Protein AF-A0A841EBJ1-F1 (afdb_monomer_lite)

pLDDT: mean 76.05, std 12.67, range [32.88, 94.06]

Radius of gyration: 18.79 Å; chains: 1; bounding box: 42×41×49 Å

Structure (mmCIF, N/CA/C/O backbone):
data_AF-A0A841EBJ1-F1
#
_entry.id   AF-A0A841EBJ1-F1
#
loop_
_atom_site.group_PDB
_atom_site.id
_atom_site.type_symbol
_atom_site.label_atom_id
_atom_site.label_alt_id
_atom_site.label_comp_id
_atom_site.label_asym_id
_atom_site.label_entity_id
_atom_site.label_seq_id
_atom_site.pdbx_PDB_ins_code
_atom_site.Cartn_x
_atom_site.Cartn_y
_atom_site.Cartn_z
_atom_site.occupancy
_atom_site.B_iso_or_equiv
_atom_site.auth_seq_id
_atom_site.auth_comp_id
_atom_site.auth_asym_id
_atom_site.auth_atom_id
_atom_site.pdbx_PDB_model_num
ATOM 1 N N . MET A 1 1 ? -11.658 -18.948 5.030 1.00 32.88 1 MET A N 1
ATOM 2 C CA . MET A 1 1 ? -10.386 -18.205 4.955 1.00 32.88 1 MET A CA 1
ATOM 3 C C . MET A 1 1 ? -9.732 -18.619 3.655 1.00 32.88 1 MET A C 1
ATOM 5 O O . MET A 1 1 ? -9.336 -19.772 3.570 1.00 32.88 1 MET A O 1
ATOM 9 N N . SER A 1 2 ? -9.729 -17.776 2.620 1.00 38.22 2 SER A N 1
ATOM 10 C CA . SER A 1 2 ? -8.910 -18.068 1.440 1.00 38.22 2 SER A CA 1
ATOM 11 C C . SER A 1 2 ? -7.493 -17.612 1.761 1.00 38.22 2 SER A C 1
ATOM 13 O O . SER A 1 2 ? -7.159 -16.436 1.627 1.00 38.22 2 SER A O 1
ATOM 15 N N . GLU A 1 3 ? -6.686 -18.526 2.290 1.00 45.69 3 GLU A N 1
ATOM 16 C CA . GLU A 1 3 ? -5.240 -18.365 2.198 1.00 45.69 3 GLU A CA 1
ATOM 17 C C . GLU A 1 3 ? -4.906 -18.313 0.709 1.00 45.69 3 GLU A C 1
ATOM 19 O O . GLU A 1 3 ? -5.281 -19.223 -0.027 1.00 45.69 3 GLU A O 1
ATOM 24 N N . PHE A 1 4 ? -4.253 -17.245 0.257 1.00 54.00 4 PHE A N 1
ATOM 25 C CA . PHE A 1 4 ? -3.497 -17.300 -0.986 1.00 54.00 4 PHE A CA 1
ATOM 26 C C . PHE A 1 4 ? -2.098 -17.811 -0.620 1.00 54.00 4 PHE A C 1
ATOM 28 O O . PHE A 1 4 ? -1.306 -17.038 -0.083 1.00 54.00 4 PHE A O 1
ATOM 35 N N . PRO A 1 5 ? -1.812 -19.111 -0.816 1.00 58.12 5 PRO A N 1
ATOM 36 C CA . PRO A 1 5 ? -0.613 -19.770 -0.307 1.00 58.12 5 PRO A CA 1
ATOM 37 C C . PRO A 1 5 ? 0.503 -19.708 -1.358 1.00 58.12 5 PRO A C 1
ATOM 39 O O . PRO A 1 5 ? 0.324 -19.086 -2.404 1.00 58.12 5 PRO A O 1
ATOM 42 N N . ASP A 1 6 ? 1.630 -20.381 -1.108 1.00 59.72 6 ASP A N 1
ATOM 43 C CA . ASP A 1 6 ? 2.840 -20.516 -1.948 1.00 59.72 6 ASP A CA 1
ATOM 44 C C . ASP A 1 6 ? 2.636 -20.492 -3.477 1.00 59.72 6 ASP A C 1
ATOM 46 O O . ASP A 1 6 ? 3.496 -20.012 -4.211 1.00 59.72 6 ASP A O 1
ATOM 50 N N . THR A 1 7 ? 1.492 -20.956 -3.982 1.00 65.69 7 THR A N 1
ATOM 51 C CA . THR A 1 7 ? 1.083 -20.849 -5.391 1.00 65.69 7 THR A CA 1
ATOM 52 C C . THR A 1 7 ? 1.032 -19.408 -5.908 1.00 65.69 7 THR A C 1
ATOM 54 O O . THR A 1 7 ? 1.479 -19.149 -7.020 1.00 65.69 7 THR A O 1
ATOM 57 N N . PHE A 1 8 ? 0.538 -18.455 -5.113 1.00 70.38 8 PHE A N 1
ATOM 58 C CA . PHE A 1 8 ? 0.532 -17.031 -5.463 1.00 70.38 8 PHE A CA 1
ATOM 59 C C . PHE A 1 8 ? 1.964 -16.505 -5.622 1.00 70.38 8 PHE A C 1
ATOM 61 O O . PHE A 1 8 ? 2.293 -15.877 -6.628 1.00 70.38 8 PHE A O 1
ATOM 68 N N . MET A 1 9 ? 2.833 -16.846 -4.666 1.00 68.00 9 MET A N 1
ATOM 69 C CA . MET A 1 9 ? 4.250 -16.479 -4.674 1.00 68.00 9 MET A CA 1
ATOM 70 C C . MET A 1 9 ? 5.013 -17.112 -5.839 1.00 68.00 9 MET A C 1
ATOM 72 O O . MET A 1 9 ? 5.802 -16.440 -6.503 1.00 68.00 9 MET A O 1
ATOM 76 N N . SER A 1 10 ? 4.731 -18.380 -6.134 1.00 72.38 10 SER A N 1
ATOM 77 C CA . SER A 1 10 ? 5.289 -19.092 -7.281 1.00 72.38 10 SER A CA 1
ATOM 78 C C . SER A 1 10 ? 4.891 -18.427 -8.597 1.00 72.38 10 SER A C 1
ATOM 80 O O . SER A 1 10 ? 5.744 -18.212 -9.451 1.00 72.38 10 SER A O 1
ATOM 82 N N . HIS A 1 11 ? 3.619 -18.053 -8.762 1.00 76.19 11 HIS A N 1
ATOM 83 C CA . HIS A 1 11 ? 3.160 -17.386 -9.983 1.00 76.19 11 HIS A CA 1
ATOM 84 C C . HIS A 1 11 ? 3.779 -15.989 -10.132 1.00 76.19 11 HIS A C 1
ATOM 86 O O . HIS A 1 11 ? 4.213 -15.620 -11.221 1.00 76.19 11 HIS A O 1
ATOM 92 N N . ALA A 1 12 ? 3.879 -15.229 -9.038 1.00 68.44 12 ALA A N 1
ATOM 93 C CA . ALA A 1 12 ? 4.505 -13.909 -9.043 1.00 68.44 12 ALA A CA 1
ATOM 94 C C . ALA A 1 12 ? 5.993 -13.960 -9.434 1.00 68.44 12 ALA A C 1
ATOM 96 O O . ALA A 1 12 ? 6.494 -13.046 -10.091 1.00 68.44 12 ALA A O 1
ATOM 97 N N . ALA A 1 13 ? 6.704 -15.027 -9.054 1.00 71.88 13 ALA A N 1
ATOM 98 C CA . ALA A 1 13 ? 8.103 -15.233 -9.423 1.00 71.88 13 ALA A CA 1
ATOM 99 C C . ALA A 1 13 ? 8.306 -15.464 -10.933 1.00 71.88 13 ALA A C 1
ATOM 101 O O . ALA A 1 13 ? 9.368 -15.133 -11.461 1.00 71.88 13 ALA A O 1
ATOM 102 N N . GLU A 1 14 ? 7.297 -16.001 -11.621 1.00 79.50 14 GLU A N 1
ATOM 103 C CA . GLU A 1 14 ? 7.318 -16.280 -13.063 1.00 79.50 14 GLU A CA 1
ATOM 104 C C . GLU A 1 14 ? 6.921 -15.061 -13.919 1.00 79.50 14 GLU A C 1
ATOM 106 O O . GLU A 1 14 ? 7.181 -15.034 -15.123 1.00 79.50 14 GLU A O 1
ATOM 111 N N . ALA A 1 15 ? 6.309 -14.039 -13.314 1.00 83.75 15 ALA A N 1
ATOM 112 C CA . ALA A 1 15 ? 5.743 -12.896 -14.020 1.00 83.75 15 ALA A CA 1
ATOM 113 C C . ALA A 1 15 ? 6.794 -11.864 -14.467 1.00 83.75 15 ALA A C 1
ATOM 115 O O . ALA A 1 15 ? 7.708 -11.494 -13.724 1.00 83.75 15 ALA A O 1
ATOM 116 N N . VAL A 1 16 ? 6.622 -11.326 -15.679 1.00 87.19 16 VAL A N 1
ATOM 117 C CA . VAL A 1 16 ? 7.552 -10.368 -16.300 1.00 87.19 16 VAL A CA 1
ATOM 118 C C . VAL A 1 16 ? 6.931 -8.973 -16.366 1.00 87.19 16 VAL A C 1
ATOM 120 O O . VAL A 1 16 ? 5.808 -8.816 -16.837 1.00 87.19 16 VAL A O 1
ATOM 123 N N . LEU A 1 17 ? 7.679 -7.959 -15.916 1.00 90.94 17 LEU A N 1
ATOM 124 C CA . LEU A 1 17 ? 7.354 -6.540 -16.099 1.00 90.94 17 LEU A CA 1
ATOM 125 C C . LEU A 1 17 ? 8.166 -5.979 -17.270 1.00 90.94 17 LEU A C 1
ATOM 127 O O . LEU A 1 17 ? 9.388 -6.161 -17.319 1.00 90.94 17 LEU A O 1
ATOM 131 N N . TYR A 1 18 ? 7.505 -5.281 -18.191 1.00 90.56 18 TYR A N 1
ATOM 132 C CA . TYR A 1 18 ? 8.132 -4.767 -19.407 1.00 90.56 18 TYR A CA 1
ATOM 133 C C . TYR A 1 18 ? 8.356 -3.241 -19.373 1.00 90.56 18 TYR A C 1
ATOM 135 O O . TYR A 1 18 ? 7.613 -2.513 -18.712 1.00 90.56 18 TYR A O 1
ATOM 143 N N . PRO A 1 19 ? 9.390 -2.721 -20.071 1.00 92.50 19 PRO A N 1
ATOM 144 C CA . PRO A 1 19 ? 9.704 -1.289 -20.080 1.00 92.50 19 PRO A CA 1
ATOM 145 C C . PRO A 1 19 ? 8.574 -0.376 -20.574 1.00 92.50 19 PRO A C 1
ATOM 147 O O . PRO A 1 19 ? 8.402 0.723 -20.053 1.00 92.50 19 PRO A O 1
ATOM 150 N N . ASP A 1 20 ? 7.809 -0.820 -21.567 1.00 92.38 20 ASP A N 1
ATOM 151 C CA . ASP A 1 20 ? 6.649 -0.111 -22.114 1.00 92.38 20 ASP A CA 1
ATOM 152 C C . ASP A 1 20 ? 5.540 0.061 -21.072 1.00 92.38 20 ASP A C 1
ATOM 154 O O . ASP A 1 20 ? 4.939 1.130 -20.997 1.00 92.38 20 ASP A O 1
ATOM 158 N N . GLN A 1 21 ? 5.335 -0.932 -20.205 1.00 91.25 21 GLN A N 1
ATOM 159 C CA . GLN A 1 21 ? 4.382 -0.841 -19.100 1.00 91.25 21 GLN A CA 1
ATOM 160 C C . GLN A 1 21 ? 4.809 0.211 -18.075 1.00 91.25 21 GLN A C 1
ATOM 162 O O . GLN A 1 21 ? 3.980 0.988 -17.614 1.00 91.25 21 GLN A O 1
ATOM 167 N N . VAL A 1 22 ? 6.105 0.291 -17.754 1.00 91.56 22 VAL A N 1
ATOM 168 C CA . VAL A 1 22 ? 6.638 1.324 -16.848 1.00 91.56 22 VAL A CA 1
ATOM 169 C C . VAL A 1 22 ? 6.462 2.720 -17.445 1.00 91.56 22 VAL A C 1
ATOM 171 O O . VAL A 1 22 ? 6.014 3.633 -16.755 1.00 91.56 22 VAL A O 1
ATOM 174 N N . ILE A 1 23 ? 6.771 2.882 -18.737 1.00 91.88 23 ILE A N 1
ATOM 175 C CA . ILE A 1 23 ? 6.578 4.153 -19.447 1.00 91.88 23 ILE A CA 1
ATOM 176 C C . ILE A 1 23 ? 5.101 4.544 -19.449 1.00 91.88 23 ILE A C 1
ATOM 178 O O . ILE A 1 23 ? 4.775 5.678 -19.115 1.00 91.88 23 ILE A O 1
ATOM 182 N N . ALA A 1 24 ? 4.209 3.629 -19.821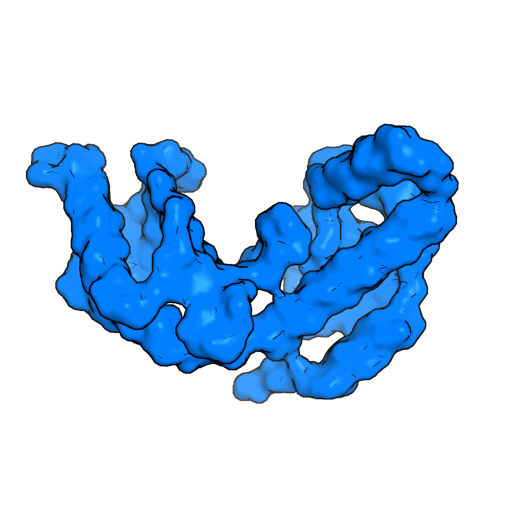 1.00 91.38 24 ALA A N 1
ATOM 183 C CA . ALA A 1 24 ? 2.784 3.917 -19.900 1.00 91.38 24 ALA A CA 1
ATOM 184 C C . ALA A 1 24 ? 2.180 4.211 -18.517 1.00 91.38 24 ALA A C 1
ATOM 186 O O . ALA A 1 24 ? 1.372 5.129 -18.403 1.00 91.38 24 ALA A O 1
ATOM 187 N N . ALA A 1 25 ? 2.622 3.518 -17.461 1.00 89.44 25 ALA A N 1
ATOM 188 C CA . ALA A 1 25 ? 2.235 3.827 -16.086 1.00 89.44 25 ALA A CA 1
ATOM 189 C C . ALA A 1 25 ? 2.633 5.252 -15.679 1.00 89.44 25 ALA A C 1
ATOM 191 O O . ALA A 1 25 ? 1.835 5.982 -15.096 1.00 89.44 25 ALA A O 1
ATOM 192 N N . TYR A 1 26 ? 3.864 5.647 -16.008 1.00 89.25 26 TYR A N 1
ATOM 193 C CA . TYR A 1 26 ? 4.377 6.982 -15.726 1.00 89.25 26 TYR A CA 1
ATOM 194 C C . TYR A 1 26 ? 3.632 8.055 -16.535 1.00 89.25 26 TYR A C 1
ATOM 196 O O . TYR A 1 26 ? 3.110 9.010 -15.973 1.00 89.25 26 TYR A O 1
ATOM 204 N N . LEU A 1 27 ? 3.505 7.883 -17.853 1.00 91.62 27 LEU A N 1
ATOM 205 C CA . LEU A 1 27 ? 2.831 8.854 -18.723 1.00 91.62 27 LEU A CA 1
ATOM 206 C C . LEU A 1 27 ? 1.328 8.982 -18.445 1.00 91.62 27 LEU A C 1
ATOM 208 O O . LEU A 1 27 ? 0.755 10.036 -18.713 1.00 91.62 27 LEU A O 1
ATOM 212 N N . GLY A 1 28 ? 0.696 7.938 -17.905 1.00 85.94 28 GLY A N 1
ATOM 213 C CA . GLY A 1 28 ? -0.699 7.975 -17.465 1.00 85.94 28 GLY A CA 1
ATOM 214 C C . GLY A 1 28 ? -0.950 8.929 -16.291 1.00 85.94 28 GLY A C 1
ATOM 215 O O . GLY A 1 28 ? -2.098 9.271 -16.018 1.00 85.94 28 GLY A O 1
ATOM 216 N N . GLY A 1 29 ? 0.104 9.397 -15.616 1.00 86.06 29 GLY A N 1
ATOM 217 C CA . GLY A 1 29 ? 0.011 10.407 -14.572 1.00 86.06 29 GLY A CA 1
ATOM 218 C C . GLY A 1 29 ? -0.614 9.904 -13.263 1.00 86.06 29 GLY A C 1
ATOM 219 O O . GLY A 1 29 ? -0.801 8.696 -13.059 1.00 86.06 29 GLY A O 1
ATOM 220 N N . PRO A 1 30 ? -0.933 10.835 -12.345 1.00 82.12 30 PRO A N 1
ATOM 221 C CA . PRO A 1 30 ? -1.482 10.512 -11.034 1.00 82.12 30 PRO A CA 1
ATOM 222 C C . PRO A 1 30 ? -2.746 9.652 -11.128 1.00 82.12 30 PRO A C 1
ATOM 224 O O . PRO A 1 30 ? -3.690 9.988 -11.836 1.00 82.12 30 PRO A O 1
ATOM 227 N N . GLY A 1 31 ? -2.768 8.544 -10.386 1.00 74.44 31 GLY A N 1
ATOM 228 C CA . GLY A 1 31 ? -3.878 7.587 -10.391 1.00 74.44 31 GLY A CA 1
ATOM 229 C C . GLY A 1 31 ? -3.676 6.385 -11.313 1.00 74.44 31 GLY A C 1
ATOM 230 O O . GLY A 1 31 ? -4.427 5.422 -11.189 1.00 74.44 31 GLY A O 1
ATOM 231 N N . THR A 1 32 ? -2.648 6.376 -12.166 1.00 85.38 32 THR A N 1
ATOM 232 C CA . THR A 1 32 ? -2.258 5.165 -12.900 1.00 85.38 32 THR A CA 1
ATOM 233 C C . THR A 1 32 ? -1.466 4.224 -11.995 1.00 85.38 32 THR A C 1
ATOM 235 O O . THR A 1 32 ? -0.587 4.658 -11.243 1.00 85.38 32 THR A O 1
ATOM 238 N N . VAL A 1 33 ? -1.795 2.932 -12.049 1.00 85.75 33 VAL A N 1
ATOM 239 C CA . VAL A 1 33 ? -1.198 1.894 -11.203 1.00 85.75 33 VAL A CA 1
ATOM 240 C C . VAL A 1 33 ? -0.814 0.655 -12.008 1.00 85.75 33 VAL A C 1
ATOM 242 O O . VAL A 1 33 ? -1.469 0.302 -12.990 1.00 85.75 33 VAL A O 1
ATOM 245 N N . ILE A 1 34 ? 0.243 -0.021 -11.562 1.00 88.56 34 ILE A N 1
ATOM 246 C CA . ILE A 1 34 ? 0.599 -1.374 -11.979 1.00 88.56 34 ILE A CA 1
ATOM 247 C C . ILE A 1 34 ? -0.121 -2.350 -11.043 1.00 88.56 34 ILE A C 1
ATOM 249 O O . ILE A 1 34 ? -0.025 -2.246 -9.817 1.00 88.56 34 ILE A O 1
ATOM 253 N N . VAL A 1 35 ? -0.831 -3.306 -11.631 1.00 85.50 35 VAL A N 1
ATOM 254 C CA . VAL A 1 35 ? -1.572 -4.374 -10.953 1.00 85.50 35 VAL A CA 1
ATOM 255 C C . VAL A 1 35 ? -1.020 -5.714 -11.417 1.00 85.50 35 VAL A C 1
ATOM 257 O O . VAL A 1 35 ? -0.704 -5.884 -12.590 1.00 85.50 35 VAL A O 1
ATOM 260 N N . TYR A 1 36 ? -0.894 -6.671 -10.513 1.00 85.69 36 TYR A N 1
ATOM 261 C CA . TYR A 1 36 ? -0.576 -8.053 -10.831 1.00 85.69 36 TYR A CA 1
ATOM 262 C C . TYR A 1 36 ? -1.861 -8.879 -10.930 1.00 85.69 36 TYR A C 1
ATOM 264 O O . TYR A 1 36 ? -2.654 -8.883 -9.990 1.00 85.69 36 TYR A O 1
ATOM 272 N N . SER A 1 37 ? -2.053 -9.584 -12.047 1.00 84.06 37 SER A N 1
ATOM 273 C CA . SER A 1 37 ? -3.140 -10.553 -12.211 1.00 84.06 37 SER A CA 1
ATOM 274 C C . SER A 1 37 ? -2.630 -11.964 -11.928 1.00 84.06 37 SER A C 1
ATOM 276 O O . SER A 1 37 ? -1.771 -12.478 -12.647 1.00 84.06 37 SER A O 1
ATOM 278 N N . CYS A 1 38 ? -3.177 -12.609 -10.899 1.00 76.38 38 CYS A N 1
ATOM 279 C CA . CYS A 1 38 ? -2.871 -13.993 -10.539 1.00 76.38 38 CYS A CA 1
ATOM 280 C C . CYS A 1 38 ? -3.378 -14.986 -11.580 1.00 76.38 38 CYS A C 1
ATOM 282 O O . CYS A 1 38 ? -2.759 -16.035 -11.768 1.00 76.38 38 CYS A O 1
ATOM 284 N N . HIS A 1 39 ? -4.495 -14.657 -12.236 1.00 79.44 39 HIS A N 1
ATOM 285 C CA . HIS A 1 39 ? -5.081 -15.472 -13.292 1.00 79.44 39 HIS A CA 1
ATOM 286 C C . HIS A 1 39 ? -4.142 -15.545 -14.497 1.00 79.44 39 HIS A C 1
ATOM 288 O O . HIS A 1 39 ? -3.764 -16.626 -14.946 1.00 79.44 39 HIS A O 1
ATOM 294 N N . ASP A 1 40 ? -3.712 -14.379 -14.973 1.00 85.06 40 ASP A N 1
ATOM 29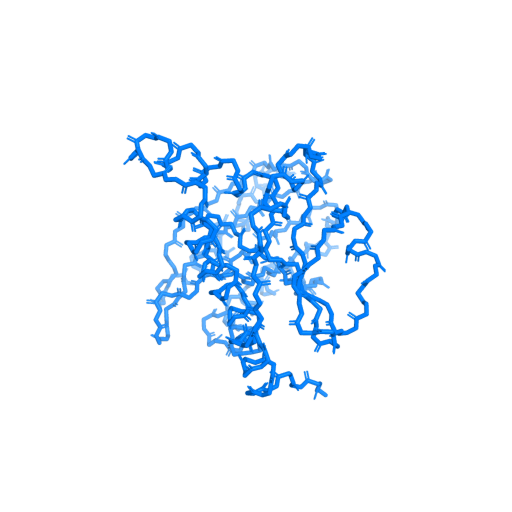5 C CA . ASP A 1 40 ? -2.931 -14.260 -16.200 1.00 85.06 40 ASP A CA 1
ATOM 296 C C . ASP A 1 40 ? -1.413 -14.298 -15.982 1.00 85.06 40 ASP A C 1
ATOM 298 O O . ASP A 1 40 ? -0.652 -14.296 -16.949 1.00 85.06 40 ASP A O 1
ATOM 302 N N . ARG A 1 41 ? -0.969 -14.309 -14.720 1.00 86.62 41 ARG A N 1
ATOM 303 C CA . ARG A 1 41 ? 0.444 -14.323 -14.304 1.00 86.62 41 ARG A CA 1
ATOM 304 C C . ARG A 1 41 ? 1.272 -13.197 -14.929 1.00 86.62 41 ARG A C 1
ATOM 306 O O . ARG A 1 41 ? 2.426 -13.386 -15.314 1.00 86.62 41 ARG A O 1
ATOM 313 N N . GLN A 1 42 ? 0.683 -12.009 -15.041 1.00 88.88 42 GLN A N 1
ATOM 314 C CA . GLN A 1 42 ? 1.318 -10.845 -15.661 1.00 88.88 42 GLN A CA 1
ATOM 315 C C . GLN A 1 42 ? 0.948 -9.540 -14.957 1.00 88.88 42 GLN A C 1
ATOM 317 O O . GLN A 1 42 ? -0.114 -9.419 -14.340 1.00 88.88 42 GLN A O 1
ATOM 322 N N . TYR A 1 43 ? 1.826 -8.546 -15.088 1.00 89.50 43 TYR A N 1
ATOM 323 C CA . TYR A 1 43 ? 1.545 -7.175 -14.675 1.00 89.50 43 TYR A CA 1
ATOM 324 C C . TYR A 1 43 ? 0.689 -6.463 -15.728 1.00 89.50 43 TYR A C 1
ATOM 326 O O . TYR A 1 43 ? 0.844 -6.689 -16.928 1.00 89.50 43 TYR A O 1
ATOM 334 N N . ARG A 1 44 ? -0.208 -5.587 -15.281 1.00 88.88 44 ARG A N 1
ATOM 335 C CA . ARG A 1 44 ? -1.140 -4.796 -16.093 1.00 88.88 44 ARG A CA 1
ATOM 336 C C . ARG A 1 44 ? -1.209 -3.364 -15.586 1.00 88.88 44 ARG A C 1
ATOM 338 O O . ARG A 1 44 ? -0.833 -3.085 -14.453 1.00 88.88 44 ARG A O 1
ATOM 345 N N . LEU A 1 45 ? -1.726 -2.471 -16.424 1.00 89.88 45 LEU A N 1
ATOM 346 C CA . LEU A 1 45 ? -1.977 -1.075 -16.078 1.00 89.88 45 LEU A CA 1
ATOM 347 C C . LEU A 1 45 ? -3.468 -0.851 -15.879 1.00 89.88 45 LEU A C 1
ATOM 349 O O . LEU A 1 45 ? -4.267 -1.320 -16.688 1.00 89.88 45 LEU A O 1
ATOM 353 N N . ARG A 1 46 ? -3.832 -0.132 -14.819 1.00 86.44 46 ARG A N 1
ATOM 354 C CA . ARG A 1 46 ? -5.215 0.264 -14.524 1.00 86.44 46 ARG A CA 1
ATOM 355 C C . ARG A 1 46 ? -5.242 1.645 -13.883 1.00 86.44 46 ARG A C 1
ATOM 357 O O . ARG A 1 46 ? -4.219 2.127 -13.393 1.00 86.44 46 ARG A O 1
ATOM 364 N N . LEU A 1 47 ? -6.420 2.258 -13.837 1.00 83.56 47 LEU A N 1
ATOM 365 C CA . LEU A 1 47 ? -6.652 3.380 -12.934 1.00 83.56 47 LEU A CA 1
ATOM 366 C C . LEU A 1 47 ? -6.894 2.858 -11.512 1.00 83.56 47 LEU A C 1
ATOM 368 O O . LEU A 1 47 ? -7.534 1.825 -11.309 1.00 83.56 47 LEU A O 1
ATOM 372 N N . ALA A 1 48 ? -6.398 3.582 -10.511 1.00 70.50 48 ALA A N 1
ATOM 373 C CA . ALA A 1 48 ? -6.483 3.194 -9.106 1.00 70.50 48 ALA A CA 1
ATOM 374 C C . ALA A 1 48 ? -7.934 2.996 -8.640 1.00 70.50 48 ALA A C 1
ATOM 376 O O . ALA A 1 48 ? -8.218 2.082 -7.871 1.00 70.50 48 ALA A O 1
ATOM 377 N N . GLU A 1 49 ? -8.862 3.825 -9.120 1.00 67.06 49 GLU A N 1
ATOM 378 C CA . GLU A 1 49 ? -10.288 3.718 -8.792 1.00 67.06 49 GLU A CA 1
ATOM 379 C C . GLU A 1 49 ? -10.922 2.449 -9.373 1.00 67.06 49 GLU A C 1
ATOM 381 O O . GLU A 1 49 ? -11.706 1.778 -8.702 1.00 67.06 49 GLU A O 1
ATOM 386 N N . GLU A 1 50 ? -10.531 2.071 -10.590 1.00 71.81 50 GLU A N 1
ATOM 387 C CA . GLU A 1 50 ? -10.986 0.841 -11.239 1.00 71.81 50 GLU A CA 1
ATOM 388 C C . GLU A 1 50 ? -10.430 -0.392 -10.526 1.00 71.81 50 GLU A C 1
ATOM 390 O O . GLU A 1 50 ? -11.175 -1.329 -10.248 1.00 71.81 50 GLU A O 1
ATOM 395 N N . ALA A 1 51 ? -9.141 -0.376 -10.174 1.00 64.56 51 ALA A N 1
ATOM 396 C CA . ALA A 1 51 ? -8.486 -1.456 -9.438 1.00 64.56 51 ALA A CA 1
ATOM 397 C C . ALA A 1 51 ? -9.038 -1.614 -8.008 1.00 64.56 51 ALA A C 1
ATOM 399 O O . ALA A 1 51 ? -9.080 -2.717 -7.473 1.00 64.56 51 ALA A O 1
ATOM 400 N N . ARG A 1 52 ? -9.495 -0.518 -7.387 1.00 58.00 52 ARG A N 1
ATOM 401 C CA . ARG A 1 52 ? -10.077 -0.519 -6.037 1.00 58.00 52 ARG A CA 1
ATOM 402 C C . ARG A 1 52 ? -11.498 -1.084 -5.995 1.00 58.00 52 ARG A C 1
ATOM 404 O O . ARG A 1 52 ? -11.871 -1.685 -4.992 1.00 58.00 52 ARG A O 1
ATOM 411 N N . ASN A 1 53 ? -12.286 -0.860 -7.047 1.00 48.25 53 ASN A N 1
ATOM 412 C CA . ASN A 1 53 ? -13.684 -1.296 -7.127 1.00 48.25 53 ASN A CA 1
ATOM 413 C C . ASN A 1 53 ? -13.843 -2.675 -7.784 1.00 48.25 53 ASN A C 1
ATOM 415 O O . ASN A 1 53 ? -14.835 -3.358 -7.545 1.00 48.25 53 ASN A O 1
ATOM 419 N N . ALA A 1 54 ? -12.866 -3.088 -8.591 1.00 46.84 54 ALA A N 1
ATOM 420 C CA . ALA A 1 54 ? -12.782 -4.409 -9.193 1.00 46.84 54 ALA A CA 1
ATOM 421 C C . ALA A 1 54 ? -11.747 -5.259 -8.454 1.00 46.84 54 ALA A C 1
ATOM 423 O O . ALA A 1 54 ? -10.759 -5.691 -9.039 1.00 46.84 54 ALA A O 1
ATOM 424 N N . THR A 1 55 ? -11.945 -5.500 -7.161 1.00 45.66 55 THR A N 1
ATOM 425 C CA . THR A 1 55 ? -11.239 -6.601 -6.504 1.00 45.66 55 THR A CA 1
ATOM 426 C C . THR A 1 55 ? -11.946 -7.890 -6.885 1.00 45.66 55 THR A C 1
ATOM 428 O O . THR A 1 55 ? -12.699 -8.464 -6.095 1.00 45.66 55 THR A O 1
ATOM 431 N N . GLU A 1 56 ? -11.722 -8.338 -8.119 1.00 50.41 56 GLU A N 1
ATOM 432 C CA . GLU A 1 56 ? -11.672 -9.777 -8.319 1.00 50.41 56 GLU A CA 1
ATOM 433 C C . GLU A 1 56 ? -10.639 -10.321 -7.315 1.00 50.41 56 GLU A C 1
ATOM 435 O O . GLU A 1 56 ? -9.606 -9.678 -7.103 1.00 50.41 56 GLU A O 1
ATOM 440 N N . PRO A 1 57 ? -10.906 -11.448 -6.636 1.00 57.09 57 PRO A N 1
ATOM 441 C CA . PRO A 1 57 ? -10.015 -11.991 -5.605 1.00 57.09 57 PRO A CA 1
ATOM 442 C C . PRO A 1 57 ? -8.590 -12.294 -6.110 1.00 57.09 57 PRO A C 1
ATOM 444 O O . PRO A 1 57 ? -7.704 -12.560 -5.301 1.00 57.09 57 PRO A O 1
ATOM 447 N N . ASP A 1 58 ? -8.368 -12.199 -7.422 1.00 68.81 58 ASP A N 1
ATOM 448 C CA . ASP A 1 58 ? -7.185 -12.651 -8.135 1.00 68.81 58 ASP A CA 1
ATOM 449 C C . ASP A 1 58 ? -6.285 -11.494 -8.622 1.00 68.81 58 ASP A C 1
ATOM 451 O O . ASP A 1 58 ? -5.318 -11.749 -9.336 1.00 68.81 58 ASP A O 1
ATOM 455 N N . GLU A 1 59 ? -6.557 -10.231 -8.267 1.00 73.06 59 GLU A N 1
ATOM 456 C CA . GLU A 1 59 ? -5.722 -9.081 -8.659 1.00 73.06 59 GLU A CA 1
ATOM 457 C C . GLU A 1 59 ? -5.148 -8.314 -7.455 1.00 73.06 59 GLU A C 1
ATOM 459 O O . GLU A 1 59 ? -5.839 -8.040 -6.473 1.00 73.06 59 GLU A O 1
ATOM 464 N N . VAL A 1 60 ? -3.867 -7.927 -7.541 1.00 74.25 60 VAL A N 1
ATOM 465 C CA . VAL A 1 60 ? -3.145 -7.214 -6.472 1.00 74.25 60 VAL A CA 1
ATOM 466 C C . VAL A 1 60 ? -2.464 -5.965 -7.017 1.00 74.25 60 VAL A C 1
ATOM 468 O O . VAL A 1 60 ? -1.635 -6.032 -7.921 1.00 74.25 60 VAL A O 1
ATOM 471 N N . LEU A 1 61 ? -2.783 -4.801 -6.453 1.00 78.75 61 LEU A N 1
ATOM 472 C CA . LEU A 1 61 ? -2.126 -3.538 -6.795 1.00 78.75 61 LEU A CA 1
ATOM 473 C C . LEU A 1 61 ? -0.694 -3.522 -6.246 1.00 78.75 61 LEU A C 1
ATOM 475 O O . LEU A 1 61 ? -0.496 -3.737 -5.050 1.00 78.75 61 LEU A O 1
ATOM 479 N N . VAL A 1 62 ? 0.290 -3.247 -7.109 1.00 78.69 62 VAL A N 1
ATOM 480 C CA . VAL A 1 62 ? 1.714 -3.290 -6.741 1.00 78.69 62 VAL A CA 1
ATOM 481 C C . VAL A 1 62 ? 2.375 -1.912 -6.701 1.00 78.69 62 VAL A C 1
ATOM 483 O O . VAL A 1 62 ? 3.002 -1.614 -5.696 1.00 78.69 62 VAL A O 1
ATOM 486 N N . CYS A 1 63 ? 2.211 -1.034 -7.695 1.00 82.00 63 CYS A N 1
ATOM 487 C CA . CYS A 1 63 ? 2.849 0.299 -7.698 1.00 82.00 63 CYS A CA 1
ATOM 488 C C . CYS A 1 63 ? 1.927 1.375 -8.278 1.00 82.00 63 CYS A C 1
ATOM 490 O O . CYS A 1 63 ? 1.143 1.080 -9.177 1.00 82.00 63 CYS A O 1
ATOM 492 N N . GLY A 1 64 ? 2.056 2.624 -7.824 1.00 81.50 64 GLY A N 1
ATOM 493 C CA . GLY A 1 64 ? 1.409 3.795 -8.428 1.00 81.50 64 GLY A CA 1
ATOM 494 C C . GLY A 1 64 ? 2.387 4.777 -9.079 1.00 81.50 64 GLY A C 1
ATOM 495 O O . GLY A 1 64 ? 3.602 4.612 -8.995 1.00 81.50 64 GLY A O 1
ATOM 496 N N . TYR A 1 65 ? 1.847 5.828 -9.707 1.00 81.38 65 TYR A N 1
ATOM 497 C CA . TYR A 1 65 ? 2.627 6.893 -10.362 1.00 81.38 65 TYR A CA 1
ATOM 498 C C . TYR A 1 65 ? 3.787 7.425 -9.499 1.00 81.38 65 TYR A C 1
ATOM 500 O O . TYR A 1 65 ? 4.922 7.460 -9.966 1.00 81.38 65 TYR A O 1
ATOM 508 N N . GLY A 1 66 ? 3.522 7.783 -8.237 1.00 78.06 66 GLY A N 1
ATOM 509 C CA . GLY A 1 66 ? 4.539 8.366 -7.351 1.00 78.06 66 GLY A CA 1
ATOM 510 C C . GLY A 1 66 ? 5.686 7.407 -7.010 1.00 78.06 66 GLY A C 1
ATOM 511 O O . GLY A 1 66 ? 6.839 7.829 -6.948 1.00 78.06 66 GLY A O 1
ATOM 512 N N . ASP A 1 67 ? 5.398 6.109 -6.856 1.00 82.06 67 ASP A N 1
ATOM 513 C CA . ASP A 1 67 ? 6.434 5.093 -6.622 1.00 82.06 67 ASP A CA 1
ATOM 514 C C . ASP A 1 67 ? 7.365 4.987 -7.837 1.00 82.06 67 ASP A C 1
ATOM 516 O O . ASP A 1 67 ? 8.589 4.941 -7.712 1.00 82.06 67 ASP A O 1
ATOM 520 N N . ILE A 1 68 ? 6.770 4.980 -9.033 1.00 86.50 68 ILE A N 1
ATOM 521 C CA . ILE A 1 68 ? 7.492 4.860 -10.302 1.00 86.50 68 ILE A CA 1
ATOM 522 C C . ILE A 1 68 ? 8.337 6.110 -10.554 1.00 86.50 68 ILE A C 1
ATOM 524 O O . ILE A 1 68 ? 9.495 5.987 -10.946 1.00 86.50 68 ILE A O 1
ATOM 528 N N . GLU A 1 69 ? 7.786 7.298 -10.304 1.00 84.06 69 GLU A N 1
ATOM 529 C CA . GLU A 1 69 ? 8.493 8.575 -10.421 1.00 84.06 69 GLU A CA 1
ATOM 530 C C . GLU A 1 69 ? 9.736 8.602 -9.526 1.00 84.06 69 GLU A C 1
ATOM 532 O O . GLU A 1 69 ? 10.839 8.816 -10.029 1.00 84.06 69 GLU A O 1
ATOM 537 N N . SER A 1 70 ? 9.592 8.264 -8.241 1.00 83.31 70 SER A N 1
ATOM 538 C CA . SER A 1 70 ? 10.716 8.221 -7.297 1.00 83.31 70 SER A CA 1
ATOM 539 C C . SER A 1 70 ? 11.826 7.262 -7.751 1.00 83.31 70 SER A C 1
ATOM 541 O O . SER A 1 70 ? 13.015 7.599 -7.724 1.00 83.31 70 SER A O 1
ATOM 543 N N . VAL A 1 71 ? 11.450 6.075 -8.237 1.00 85.00 71 VAL A N 1
ATOM 544 C CA . VAL A 1 71 ? 12.403 5.083 -8.753 1.00 85.00 71 VAL A CA 1
ATOM 545 C C . VAL A 1 71 ? 13.105 5.586 -10.021 1.00 85.00 71 VAL A C 1
ATOM 547 O O . VAL A 1 71 ? 14.322 5.426 -10.154 1.00 85.00 71 VAL A O 1
ATOM 550 N N . LEU A 1 72 ? 12.373 6.207 -10.950 1.00 88.19 72 LEU A N 1
ATOM 551 C CA . LEU A 1 72 ? 12.935 6.759 -12.186 1.00 88.19 72 LEU A CA 1
ATOM 552 C C . LEU A 1 72 ? 13.872 7.942 -11.915 1.00 88.19 72 LEU A C 1
ATOM 554 O O . LEU A 1 72 ? 14.919 8.045 -12.556 1.00 88.19 72 LEU A O 1
ATOM 558 N N . GLU A 1 73 ? 13.543 8.809 -10.959 1.00 88.12 73 GLU A N 1
ATOM 559 C CA . GLU A 1 73 ? 14.405 9.913 -10.531 1.00 88.12 73 GLU A CA 1
ATOM 560 C C . GLU A 1 73 ? 15.723 9.403 -9.941 1.00 88.12 73 GLU A C 1
ATOM 562 O O . GLU A 1 73 ? 16.802 9.825 -10.374 1.00 88.12 73 GLU A O 1
ATOM 567 N N . GLY A 1 74 ? 15.656 8.439 -9.017 1.00 87.81 74 GLY A N 1
ATOM 568 C CA . GLY A 1 74 ? 16.846 7.812 -8.438 1.00 87.81 74 GLY A CA 1
ATOM 569 C C . GLY A 1 74 ? 17.709 7.120 -9.496 1.00 87.81 74 GLY A C 1
ATOM 570 O O . GLY A 1 74 ? 18.932 7.274 -9.523 1.00 87.81 74 GLY A O 1
ATOM 571 N N . ALA A 1 75 ? 17.077 6.418 -10.434 1.00 88.88 75 ALA A N 1
ATOM 572 C CA . ALA A 1 75 ? 17.765 5.775 -11.543 1.00 88.88 75 ALA A CA 1
ATOM 573 C C . ALA A 1 75 ? 18.443 6.766 -12.493 1.00 88.88 75 ALA A C 1
ATOM 575 O O . ALA A 1 75 ? 19.566 6.522 -12.940 1.00 88.88 75 ALA A O 1
ATOM 576 N N . ARG A 1 76 ? 17.782 7.892 -12.783 1.00 89.62 76 ARG A N 1
ATOM 577 C CA . ARG A 1 76 ? 18.345 8.970 -13.596 1.00 89.62 76 ARG A CA 1
ATOM 578 C C . ARG A 1 76 ? 19.580 9.564 -12.927 1.00 89.62 76 ARG A C 1
ATOM 580 O O . ARG A 1 76 ? 20.589 9.748 -13.603 1.00 89.62 76 ARG A O 1
ATOM 587 N N . ALA A 1 77 ? 19.523 9.815 -11.620 1.00 92.88 77 ALA A N 1
ATOM 588 C CA . ALA A 1 77 ? 20.670 10.297 -10.852 1.00 92.88 77 ALA A CA 1
ATOM 589 C C . ALA A 1 77 ? 21.847 9.302 -10.873 1.00 92.88 77 ALA A C 1
ATOM 591 O O . ALA A 1 77 ? 23.004 9.715 -10.915 1.00 92.88 77 ALA A O 1
ATOM 592 N N . ALA A 1 78 ? 21.556 8.000 -10.911 1.00 93.00 78 ALA A N 1
ATOM 593 C CA . ALA A 1 78 ? 22.546 6.927 -10.994 1.00 93.00 78 ALA A CA 1
ATOM 594 C C . ALA A 1 78 ? 22.984 6.560 -12.432 1.00 93.00 78 ALA A C 1
ATOM 596 O O . ALA A 1 78 ? 23.803 5.658 -12.604 1.00 93.00 78 ALA A O 1
ATOM 597 N N . GLY A 1 79 ? 22.455 7.221 -13.471 1.00 94.06 79 GLY A N 1
ATOM 598 C CA . GLY A 1 79 ? 22.803 6.947 -14.873 1.00 94.06 79 GLY A CA 1
ATOM 599 C C . GLY A 1 79 ? 22.322 5.588 -15.403 1.00 94.06 79 GLY A C 1
ATOM 600 O O . GLY A 1 79 ? 22.940 5.028 -16.309 1.00 94.06 79 GLY A O 1
ATOM 601 N N . LEU A 1 80 ? 21.247 5.030 -14.839 1.00 92.94 80 LEU A N 1
ATOM 602 C CA . LEU A 1 80 ? 20.723 3.717 -15.220 1.00 92.94 80 LEU A CA 1
ATOM 603 C C . LEU A 1 80 ? 19.824 3.785 -16.462 1.00 92.94 80 LEU A C 1
ATOM 605 O O . LEU A 1 80 ? 19.084 4.741 -16.684 1.00 92.94 80 LEU A O 1
ATOM 609 N N . THR A 1 81 ? 19.847 2.720 -17.263 1.00 91.44 81 THR A N 1
ATOM 610 C CA . THR A 1 81 ? 18.940 2.551 -18.410 1.00 91.44 81 THR A CA 1
ATOM 611 C C . THR A 1 81 ? 17.553 2.095 -17.965 1.00 91.44 81 THR A C 1
ATOM 613 O O . THR A 1 81 ? 17.415 1.399 -16.960 1.00 91.44 81 THR A O 1
ATOM 616 N N . LEU A 1 82 ? 16.524 2.369 -18.773 1.00 87.06 82 LEU A N 1
ATOM 617 C CA . LEU A 1 82 ? 15.151 1.939 -18.482 1.00 87.06 82 LEU A CA 1
ATOM 618 C C . LEU A 1 82 ? 15.045 0.429 -18.209 1.00 87.06 82 LEU A C 1
ATOM 620 O O . LEU A 1 82 ? 14.381 0.026 -17.266 1.00 87.06 82 LEU A O 1
ATOM 624 N N . ARG A 1 83 ? 15.766 -0.411 -18.964 1.00 88.62 83 ARG A N 1
ATOM 625 C CA . A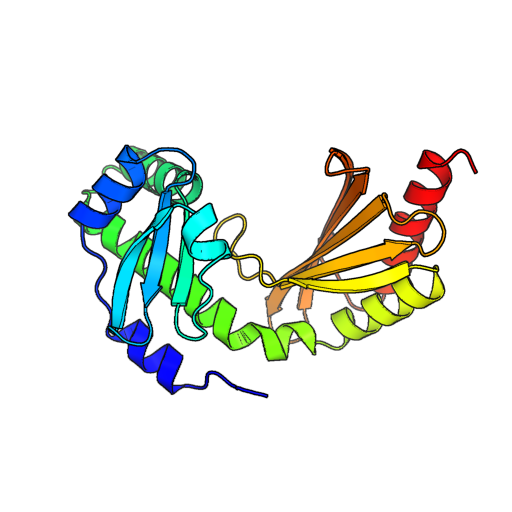RG A 1 83 ? 15.781 -1.869 -18.749 1.00 88.62 83 ARG A CA 1
ATOM 626 C C . ARG A 1 83 ? 16.353 -2.263 -17.383 1.00 88.62 83 ARG A C 1
ATOM 628 O O . ARG A 1 83 ? 15.916 -3.257 -16.807 1.00 88.62 83 ARG A O 1
ATOM 635 N N . GLN A 1 84 ? 17.339 -1.520 -16.879 1.00 88.50 84 GLN A N 1
ATOM 636 C CA . GLN A 1 84 ? 17.876 -1.727 -15.531 1.00 88.50 84 GLN A CA 1
ATOM 637 C C . GLN A 1 84 ? 16.863 -1.283 -14.470 1.00 88.50 84 GLN A C 1
ATOM 639 O O . GLN A 1 84 ? 16.685 -1.995 -13.488 1.00 88.50 84 GLN A O 1
ATOM 644 N N . VAL A 1 85 ? 16.135 -0.188 -14.710 1.00 89.94 85 VAL A N 1
ATOM 645 C CA . VAL A 1 85 ? 15.076 0.284 -13.804 1.00 89.94 85 VAL A CA 1
ATOM 646 C C . VAL A 1 85 ? 13.899 -0.676 -13.737 1.00 89.94 85 VAL A C 1
ATOM 648 O O . VAL A 1 85 ? 13.445 -1.001 -12.645 1.00 89.94 85 VAL A O 1
ATOM 651 N N . THR A 1 86 ? 13.432 -1.184 -14.880 1.00 90.31 86 THR A N 1
ATOM 652 C CA . THR A 1 86 ? 12.330 -2.154 -14.932 1.00 90.31 86 THR A CA 1
ATOM 653 C C . THR A 1 86 ? 12.626 -3.380 -14.073 1.00 90.31 86 THR A C 1
ATOM 655 O O . THR A 1 86 ? 11.717 -3.914 -13.449 1.00 90.31 86 THR A O 1
ATOM 658 N N . ARG A 1 87 ? 13.894 -3.806 -13.979 1.00 86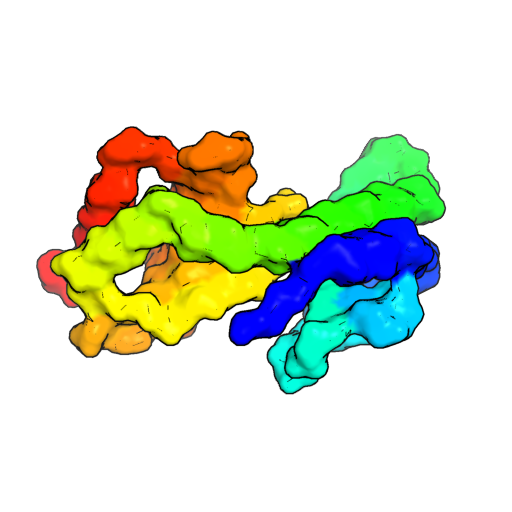.19 87 ARG A N 1
ATOM 659 C CA . ARG A 1 87 ? 14.292 -4.906 -13.091 1.00 86.19 87 ARG A CA 1
ATOM 660 C C . ARG A 1 87 ? 14.104 -4.549 -11.619 1.00 86.19 87 ARG A C 1
ATOM 662 O O . ARG A 1 87 ? 13.452 -5.309 -10.915 1.00 86.19 87 ARG A O 1
ATOM 669 N N . SER A 1 88 ? 14.625 -3.406 -11.176 1.00 83.06 88 SER A N 1
ATOM 670 C CA . SER A 1 88 ? 14.459 -2.949 -9.790 1.00 83.06 88 SER A CA 1
ATOM 671 C C . SER A 1 88 ? 12.989 -2.724 -9.437 1.00 83.06 88 SER A C 1
ATOM 673 O O . SER A 1 88 ? 12.551 -3.088 -8.351 1.00 83.06 88 SER A O 1
ATOM 675 N N . LEU A 1 89 ? 12.198 -2.198 -10.375 1.00 86.62 89 LEU A N 1
ATOM 676 C CA . LEU A 1 89 ? 10.760 -2.039 -10.193 1.00 86.62 89 LEU A CA 1
ATOM 677 C C . LEU A 1 89 ? 10.044 -3.396 -10.124 1.00 86.62 89 LEU A C 1
ATOM 679 O O . LEU A 1 89 ? 9.154 -3.561 -9.302 1.00 86.62 89 LEU A O 1
ATOM 683 N N . ALA A 1 90 ? 10.451 -4.388 -10.923 1.00 85.81 90 ALA A N 1
ATOM 684 C CA . ALA A 1 90 ? 9.913 -5.748 -10.855 1.00 85.81 90 ALA A CA 1
ATOM 685 C C . ALA A 1 90 ? 10.275 -6.463 -9.542 1.00 85.81 90 ALA A C 1
ATOM 687 O O . ALA A 1 90 ? 9.475 -7.238 -9.023 1.00 85.81 90 ALA A O 1
ATOM 688 N N . GLU A 1 91 ? 11.471 -6.220 -9.003 1.00 81.69 91 GLU A N 1
ATOM 689 C CA . GLU A 1 91 ? 11.882 -6.691 -7.675 1.00 81.69 91 GLU A CA 1
ATOM 690 C C . GLU A 1 91 ? 11.054 -6.019 -6.572 1.00 81.69 91 GLU A C 1
ATOM 692 O O . GLU A 1 91 ? 10.562 -6.711 -5.684 1.00 81.69 91 GLU A O 1
ATOM 697 N N . GLY A 1 92 ? 10.816 -4.707 -6.677 1.00 78.56 92 GLY A N 1
ATOM 698 C CA . GLY A 1 92 ? 9.890 -3.975 -5.810 1.00 78.56 92 GLY A CA 1
ATOM 699 C C . GLY A 1 92 ? 8.473 -4.546 -5.880 1.00 78.56 92 GLY A C 1
ATOM 700 O O . GLY A 1 92 ? 7.928 -4.957 -4.863 1.00 78.56 92 GLY A O 1
ATOM 701 N N . CYS A 1 93 ? 7.912 -4.701 -7.081 1.00 79.81 93 CYS A N 1
ATOM 702 C CA . CYS A 1 93 ? 6.599 -5.317 -7.282 1.00 79.81 93 CYS A CA 1
ATOM 703 C C . CYS A 1 93 ? 6.525 -6.712 -6.646 1.00 79.81 93 CYS A C 1
ATOM 705 O O . CYS A 1 93 ? 5.563 -7.009 -5.943 1.00 79.81 93 CYS A O 1
ATOM 707 N N . ARG A 1 94 ? 7.558 -7.551 -6.813 1.00 78.19 94 ARG A N 1
ATOM 708 C CA . ARG A 1 94 ? 7.641 -8.851 -6.132 1.00 78.19 94 ARG A CA 1
ATOM 709 C C . ARG A 1 94 ? 7.633 -8.702 -4.617 1.00 78.19 94 ARG A C 1
ATOM 711 O O . ARG A 1 94 ? 6.819 -9.355 -3.977 1.00 78.19 94 ARG A O 1
ATOM 718 N N . ALA A 1 95 ? 8.450 -7.812 -4.055 1.00 74.00 95 ALA A N 1
ATOM 719 C CA . ALA A 1 95 ? 8.471 -7.536 -2.619 1.00 74.00 95 ALA A CA 1
ATOM 720 C C . ALA A 1 95 ? 7.089 -7.112 -2.082 1.00 74.00 95 ALA A C 1
ATOM 722 O O . ALA A 1 95 ? 6.720 -7.483 -0.965 1.00 74.00 95 ALA A O 1
ATOM 723 N N . HIS A 1 96 ? 6.312 -6.371 -2.880 1.00 72.81 96 HIS A N 1
ATOM 724 C CA . HIS A 1 96 ? 4.947 -5.960 -2.550 1.00 72.81 96 HIS A CA 1
ATOM 725 C C . HIS A 1 96 ? 3.967 -7.140 -2.602 1.00 72.81 96 HIS A C 1
ATOM 727 O O . HIS A 1 96 ? 3.096 -7.250 -1.740 1.00 72.81 96 HIS A O 1
ATOM 733 N N . LEU A 1 97 ? 4.128 -8.051 -3.564 1.00 74.00 97 LEU A N 1
ATOM 734 C CA . LEU A 1 97 ? 3.331 -9.276 -3.652 1.00 74.00 97 LEU A CA 1
ATOM 735 C C . LEU A 1 97 ? 3.599 -10.205 -2.458 1.00 74.00 97 LEU A C 1
ATOM 737 O O . LEU A 1 97 ? 2.646 -10.655 -1.824 1.00 74.00 97 LEU A O 1
ATOM 741 N N . GLU A 1 98 ? 4.859 -10.418 -2.057 1.00 70.31 98 GLU A N 1
ATOM 742 C CA . GLU A 1 98 ? 5.143 -11.207 -0.840 1.00 70.31 98 GLU A CA 1
ATOM 743 C C . GLU A 1 98 ? 4.605 -10.533 0.421 1.00 70.31 98 GLU A C 1
ATOM 745 O O . GLU A 1 98 ? 4.147 -11.207 1.341 1.00 70.31 98 GLU A O 1
ATOM 750 N N . ALA A 1 99 ? 4.611 -9.198 0.463 1.00 64.62 99 ALA A N 1
ATOM 751 C CA . ALA A 1 99 ? 3.994 -8.454 1.555 1.00 64.62 99 ALA A CA 1
ATOM 752 C C . ALA A 1 99 ? 2.497 -8.745 1.688 1.00 64.62 99 ALA A C 1
ATOM 754 O O . ALA A 1 99 ? 1.973 -8.801 2.800 1.00 64.62 99 ALA A O 1
ATOM 755 N N . TRP A 1 100 ? 1.817 -8.909 0.554 1.00 65.69 100 TRP A N 1
ATOM 756 C CA . TRP A 1 100 ? 0.386 -9.164 0.500 1.00 65.69 100 TRP A CA 1
ATOM 757 C C . TRP A 1 100 ? 0.039 -10.581 0.969 1.00 65.69 100 TRP A C 1
ATOM 759 O O . TRP A 1 100 ? -0.892 -10.754 1.755 1.00 65.69 100 TRP A O 1
ATOM 769 N N . ALA A 1 101 ? 0.840 -11.579 0.587 1.00 62.88 101 ALA A N 1
ATOM 770 C CA . ALA A 1 101 ? 0.697 -12.950 1.085 1.00 62.88 101 ALA A CA 1
ATOM 771 C C . ALA A 1 101 ? 0.863 -13.044 2.620 1.00 62.88 101 ALA A C 1
ATOM 773 O O . ALA A 1 101 ? 0.266 -13.897 3.273 1.00 62.88 101 ALA A O 1
ATOM 774 N N . ASP A 1 102 ? 1.624 -12.123 3.216 1.00 62.66 102 ASP A N 1
ATOM 775 C CA . ASP A 1 102 ? 1.956 -12.103 4.645 1.00 62.66 102 ASP A CA 1
ATOM 776 C C . ASP A 1 102 ? 0.916 -11.380 5.535 1.00 62.66 102 ASP A C 1
ATOM 778 O O . ASP A 1 102 ? 1.022 -11.333 6.764 1.00 62.66 102 ASP A O 1
ATOM 782 N N . VAL A 1 103 ? -0.129 -10.805 4.934 1.00 64.69 103 VAL A N 1
ATOM 783 C CA . VAL A 1 103 ? -1.153 -9.995 5.617 1.00 64.69 103 VAL A CA 1
ATOM 784 C C . VAL A 1 103 ? -1.806 -10.723 6.795 1.00 64.69 103 VAL A C 1
ATOM 786 O O . VAL A 1 103 ? -2.020 -10.116 7.848 1.00 64.69 103 VAL A O 1
ATOM 789 N N . GLY A 1 104 ? -2.132 -12.008 6.631 1.00 61.62 104 GLY A N 1
ATOM 790 C CA . GLY A 1 104 ? -2.781 -12.808 7.673 1.00 61.62 104 GLY A CA 1
ATOM 791 C C . GLY A 1 104 ? -1.899 -12.969 8.910 1.00 61.62 104 GLY A C 1
ATOM 792 O O . GLY A 1 104 ? -2.363 -12.770 10.034 1.00 61.62 104 GLY A O 1
ATOM 793 N N . ARG A 1 105 ? -0.604 -13.237 8.704 1.00 70.06 105 ARG A N 1
ATOM 794 C CA . ARG A 1 105 ? 0.387 -13.315 9.782 1.00 70.06 105 ARG A CA 1
ATOM 795 C C . ARG A 1 105 ? 0.583 -11.952 10.444 1.00 70.06 105 ARG A C 1
ATOM 797 O O . ARG A 1 105 ? 0.547 -11.872 11.669 1.00 70.06 105 ARG A O 1
ATOM 804 N N . LEU A 1 106 ? 0.721 -10.877 9.660 1.00 67.69 106 LEU A N 1
ATOM 805 C CA . LEU A 1 106 ? 0.896 -9.510 10.173 1.00 67.69 106 LEU A CA 1
ATOM 806 C C . LEU A 1 106 ? -0.280 -9.059 11.045 1.00 67.69 106 LEU A C 1
ATOM 808 O O . LEU A 1 106 ? -0.078 -8.550 12.146 1.00 67.69 106 LEU A O 1
ATOM 812 N N . ALA A 1 107 ? -1.511 -9.302 10.593 1.00 67.31 107 ALA A N 1
ATOM 813 C CA . ALA A 1 107 ? -2.718 -9.002 11.358 1.00 67.31 107 ALA A CA 1
ATOM 814 C C . ALA A 1 107 ? -2.863 -9.864 12.627 1.00 67.31 107 ALA A C 1
ATOM 816 O O . ALA A 1 107 ? -3.652 -9.505 13.507 1.00 67.31 107 ALA A O 1
ATOM 817 N N . GLY A 1 108 ? -2.139 -10.985 12.704 1.00 71.44 108 GLY A N 1
ATOM 818 C CA . GLY A 1 108 ? -2.091 -11.906 13.837 1.00 71.44 108 GLY A CA 1
ATOM 819 C C . GLY A 1 108 ? -0.919 -11.689 14.799 1.00 71.44 108 GLY A C 1
ATOM 820 O O . GLY A 1 108 ? -0.857 -12.388 15.809 1.00 71.44 108 GLY A O 1
ATOM 821 N N . LEU A 1 109 ? -0.007 -10.741 14.536 1.00 75.88 109 LEU A N 1
ATOM 822 C CA . LEU A 1 109 ? 1.125 -10.478 15.431 1.00 75.88 109 LEU A CA 1
ATOM 823 C C . LEU A 1 109 ? 0.634 -10.101 16.844 1.00 75.88 109 LEU A C 1
ATOM 825 O O . LEU A 1 109 ? -0.258 -9.252 16.964 1.00 75.88 109 LEU A O 1
ATOM 829 N N . PRO A 1 110 ? 1.226 -10.650 17.927 1.00 80.31 110 PRO A N 1
ATOM 830 C CA . PRO A 1 110 ? 0.783 -10.381 19.298 1.00 80.31 110 PRO A CA 1
ATOM 831 C C . PRO A 1 110 ? 0.677 -8.890 19.639 1.00 80.31 110 PRO A C 1
ATOM 833 O O . PRO A 1 110 ? -0.330 -8.471 20.207 1.00 80.31 110 PRO A O 1
ATOM 836 N N . LEU A 1 111 ? 1.651 -8.077 19.213 1.00 76.25 111 LEU A N 1
ATOM 837 C CA . LEU A 1 111 ? 1.664 -6.622 19.423 1.00 76.25 111 LEU A CA 1
ATOM 838 C C . LEU A 1 111 ? 0.500 -5.907 18.713 1.00 76.25 111 LEU A C 1
ATOM 840 O O . LEU A 1 111 ? -0.089 -4.979 19.267 1.00 76.25 111 LEU A O 1
ATOM 844 N N . VAL A 1 112 ? 0.131 -6.353 17.507 1.00 77.88 112 VAL A N 1
ATOM 845 C CA . VAL A 1 112 ? -1.012 -5.809 16.749 1.00 77.88 112 VAL A CA 1
ATOM 846 C C . VAL A 1 112 ? -2.321 -6.157 17.458 1.00 77.88 112 VAL A C 1
ATOM 848 O O . VAL A 1 112 ? -3.193 -5.302 17.635 1.00 77.88 112 VAL A O 1
ATOM 851 N N . LEU A 1 113 ? -2.451 -7.401 17.927 1.00 83.44 113 LEU A N 1
ATOM 852 C CA . LEU A 1 113 ? -3.609 -7.844 18.703 1.00 83.44 113 LEU A CA 1
ATOM 853 C C . LEU A 1 113 ? -3.717 -7.108 20.046 1.00 83.44 113 LEU A C 1
ATOM 855 O O . LEU A 1 113 ? -4.821 -6.751 20.460 1.00 83.44 113 LEU A O 1
ATOM 859 N N . GLU A 1 114 ? -2.597 -6.857 20.723 1.00 85.31 114 GLU A N 1
ATOM 860 C CA . GLU A 1 114 ? -2.555 -6.085 21.964 1.00 85.31 114 GLU A CA 1
ATOM 861 C C . GLU A 1 114 ? -2.967 -4.628 21.735 1.00 85.31 114 GLU A C 1
ATOM 863 O O . GLU A 1 114 ? -3.821 -4.120 22.462 1.00 85.31 114 GLU A O 1
ATOM 868 N N . LEU A 1 115 ? -2.464 -3.982 20.678 1.00 83.50 115 LEU A N 1
ATOM 869 C CA . LEU A 1 115 ? -2.852 -2.613 20.339 1.00 83.50 115 LEU A CA 1
ATOM 870 C C . LEU A 1 115 ? -4.350 -2.505 20.050 1.00 83.50 115 LEU A C 1
ATOM 872 O O . LEU A 1 115 ? -5.003 -1.596 20.555 1.00 83.50 115 LEU A O 1
ATOM 876 N N . ARG A 1 116 ? -4.926 -3.457 19.306 1.00 86.94 116 ARG A N 1
ATOM 877 C CA . ARG A 1 116 ? -6.379 -3.509 19.069 1.00 86.94 116 ARG A CA 1
ATOM 878 C C . ARG A 1 116 ? -7.167 -3.592 20.379 1.00 86.94 116 ARG A C 1
ATOM 880 O O . ARG A 1 116 ? -8.179 -2.908 20.524 1.00 86.94 116 ARG A O 1
ATOM 887 N N . ARG A 1 117 ? -6.701 -4.396 21.344 1.00 88.81 117 ARG A N 1
ATOM 888 C CA . ARG A 1 117 ? -7.323 -4.505 22.678 1.00 88.81 117 ARG A CA 1
ATOM 889 C C . ARG A 1 117 ? -7.197 -3.205 23.474 1.00 88.81 117 ARG A C 1
ATOM 891 O O . ARG A 1 117 ? -8.172 -2.797 24.098 1.00 88.81 117 ARG A O 1
ATOM 898 N N . GLU A 1 118 ? -6.040 -2.549 23.455 1.00 89.12 118 GLU A N 1
ATOM 899 C CA . GLU A 1 118 ? -5.835 -1.267 24.144 1.00 89.12 118 GLU A CA 1
ATOM 900 C C . GLU A 1 118 ? -6.659 -0.133 23.521 1.00 89.12 118 GLU A C 1
ATOM 902 O O . GLU A 1 118 ? -7.293 0.635 24.243 1.00 89.12 118 GLU A O 1
ATOM 907 N N . MET A 1 119 ? -6.739 -0.061 22.192 1.00 86.94 119 MET A N 1
ATOM 908 C CA . MET A 1 119 ? -7.623 0.875 21.490 1.00 86.94 119 MET A CA 1
ATOM 909 C C . MET A 1 119 ? -9.090 0.641 21.885 1.00 86.94 119 MET A C 1
ATOM 911 O O . MET A 1 119 ? -9.796 1.593 22.221 1.00 86.94 119 MET A O 1
ATOM 915 N N . ALA A 1 120 ? -9.525 -0.624 21.956 1.00 86.81 120 ALA A N 1
ATOM 916 C CA . ALA A 1 120 ? -10.858 -0.986 22.441 1.00 86.81 120 ALA A CA 1
ATOM 917 C C . ALA A 1 120 ? -11.124 -0.530 23.881 1.00 86.81 120 ALA A C 1
ATOM 919 O O . ALA A 1 120 ? -12.176 0.048 24.161 1.00 86.81 120 ALA A O 1
ATOM 920 N N . ARG A 1 121 ? -10.157 -0.711 24.789 1.00 88.25 121 ARG A N 1
ATOM 921 C CA . ARG A 1 121 ? -10.240 -0.206 26.174 1.00 88.25 121 ARG A CA 1
ATOM 922 C C . ARG A 1 121 ? -10.372 1.317 26.237 1.00 88.25 121 ARG A C 1
ATOM 924 O O . ARG A 1 121 ? -11.010 1.823 27.154 1.00 88.25 121 ARG A O 1
ATOM 931 N N . ASN A 1 122 ? -9.828 2.027 25.253 1.00 85.00 122 ASN A N 1
ATOM 932 C CA . ASN A 1 122 ? -9.925 3.479 25.123 1.00 85.00 122 ASN A CA 1
ATOM 933 C C . ASN A 1 122 ? -11.163 3.960 24.333 1.00 85.00 122 ASN A C 1
ATOM 935 O O . ASN A 1 122 ? -11.268 5.138 24.000 1.00 85.00 122 ASN A O 1
ATOM 939 N N . GLY A 1 123 ? -12.130 3.080 24.047 1.00 86.31 123 GLY A N 1
ATOM 940 C CA . GLY A 1 123 ? -13.408 3.458 23.425 1.00 86.31 123 GLY A CA 1
ATOM 941 C C . GLY A 1 123 ? -13.387 3.543 21.896 1.00 86.31 123 GLY A C 1
ATOM 942 O O . GLY A 1 123 ? -14.354 4.020 21.290 1.00 86.31 123 GLY A O 1
ATOM 943 N N . PHE A 1 124 ? -12.317 3.061 21.267 1.00 87.19 124 PHE A N 1
ATOM 944 C CA . PHE A 1 124 ? -12.246 2.884 19.823 1.00 87.19 124 PHE A CA 1
ATOM 945 C C . PHE A 1 124 ? -12.755 1.501 19.415 1.00 87.19 124 PHE A C 1
ATOM 947 O O . PHE A 1 124 ? -12.453 0.505 20.058 1.00 87.19 124 PHE A O 1
ATOM 954 N N . HIS A 1 125 ? -13.477 1.401 18.307 1.00 86.69 125 HIS A N 1
ATOM 955 C CA . HIS A 1 125 ? -13.809 0.117 17.698 1.00 86.69 125 HIS A CA 1
ATOM 956 C C . HIS A 1 125 ? -13.005 -0.067 16.419 1.00 86.69 125 HIS A C 1
ATOM 958 O O . HIS A 1 125 ? -12.794 0.886 15.671 1.00 86.69 125 HIS A O 1
ATOM 964 N N . LEU A 1 126 ? -12.549 -1.293 16.171 1.00 82.56 126 LEU A N 1
ATOM 965 C CA . LEU A 1 126 ? -11.919 -1.643 14.905 1.00 82.56 126 LEU A CA 1
ATOM 966 C C . LEU A 1 126 ? -13.009 -1.654 13.824 1.00 82.56 126 LEU A C 1
ATOM 968 O O . LEU A 1 126 ? -13.861 -2.537 13.813 1.00 82.56 126 LEU A O 1
ATOM 972 N N . SER A 1 127 ? -13.000 -0.643 12.959 1.00 76.81 127 SER A N 1
ATOM 973 C CA . SER A 1 127 ? -13.969 -0.482 11.871 1.00 76.81 127 SER A CA 1
ATOM 974 C C . SER A 1 127 ? -13.655 -1.428 10.720 1.00 76.81 127 SER A C 1
ATOM 976 O O . SER A 1 127 ? -14.524 -2.148 10.233 1.00 76.81 127 SER A O 1
ATOM 978 N N . ARG A 1 128 ? -12.389 -1.440 10.292 1.00 65.00 128 ARG A N 1
ATOM 979 C CA . ARG A 1 128 ? -11.901 -2.306 9.220 1.00 65.00 128 ARG A CA 1
ATOM 980 C C . ARG A 1 128 ? -10.398 -2.512 9.334 1.00 65.00 128 ARG A C 1
ATOM 982 O O . ARG A 1 128 ? -9.663 -1.595 9.700 1.00 65.00 128 ARG A O 1
ATOM 989 N N . CYS A 1 129 ? -9.946 -3.687 8.927 1.00 60.91 129 CYS A N 1
ATOM 990 C CA . CYS A 1 129 ? -8.557 -3.909 8.554 1.00 60.91 129 CYS A CA 1
ATOM 991 C C . CYS A 1 129 ? -8.452 -3.632 7.057 1.00 60.91 129 CYS A C 1
ATOM 993 O O . CYS A 1 129 ? -9.233 -4.169 6.275 1.00 60.91 129 CYS A O 1
ATOM 995 N N . SER A 1 130 ? -7.529 -2.771 6.659 1.00 55.62 130 SER A N 1
ATOM 996 C CA . SER A 1 130 ? -7.262 -2.500 5.253 1.00 55.62 130 SER A CA 1
ATOM 997 C C . SER A 1 130 ? -5.886 -2.996 4.853 1.00 55.62 130 SER A C 1
ATOM 999 O O . SER A 1 130 ? -4.906 -2.896 5.599 1.00 55.62 130 SER A O 1
ATOM 1001 N N . HIS A 1 131 ? -5.839 -3.506 3.634 1.00 52.66 131 HIS A N 1
ATOM 1002 C CA . HIS A 1 131 ? -4.628 -3.924 2.956 1.00 52.66 131 HIS A CA 1
ATOM 1003 C C . HIS A 1 131 ? -4.169 -2.734 2.126 1.00 52.66 131 HIS A C 1
ATOM 1005 O O . HIS A 1 131 ? -4.450 -2.659 0.933 1.00 52.66 131 HIS A O 1
ATOM 1011 N N . LEU A 1 132 ? -3.576 -1.731 2.778 1.00 50.81 132 LEU A N 1
ATOM 1012 C CA . LEU A 1 132 ? -2.943 -0.671 2.011 1.00 50.81 132 LEU A CA 1
ATOM 1013 C C . LEU A 1 132 ? -1.561 -1.161 1.598 1.00 50.81 132 LEU A C 1
ATOM 1015 O O . LEU A 1 132 ? -0.715 -1.438 2.452 1.00 50.81 132 LEU A O 1
ATOM 1019 N N . GLY A 1 133 ? -1.384 -1.265 0.280 1.00 51.50 133 GLY A N 1
ATOM 1020 C CA . GLY A 1 133 ? -0.091 -1.414 -0.362 1.00 51.50 133 GLY A CA 1
ATOM 1021 C C . GLY A 1 133 ? 0.922 -0.389 0.144 1.00 51.50 133 GLY A C 1
ATOM 1022 O O . GLY A 1 133 ? 0.614 0.556 0.871 1.00 51.50 133 GLY A O 1
ATOM 1023 N N . THR A 1 134 ? 2.163 -0.645 -0.220 1.00 43.41 134 THR A N 1
ATOM 1024 C CA . THR A 1 134 ? 3.358 0.016 0.288 1.00 43.41 134 THR A CA 1
ATOM 1025 C C . THR A 1 134 ? 3.269 1.537 0.352 1.00 43.41 134 THR A C 1
ATOM 1027 O O . THR A 1 134 ? 3.068 2.202 -0.660 1.00 43.41 134 THR A O 1
ATOM 1030 N N . CYS A 1 135 ? 3.529 2.099 1.529 1.00 42.28 135 CYS A N 1
ATOM 1031 C CA . CYS A 1 135 ? 4.170 3.409 1.590 1.00 42.28 135 CYS A CA 1
ATOM 1032 C C . CYS A 1 135 ? 5.682 3.190 1.563 1.00 42.28 135 CYS A C 1
ATOM 1034 O O . CYS A 1 135 ? 6.178 2.289 2.243 1.00 42.28 135 CYS A O 1
ATOM 1036 N N . ASP A 1 136 ? 6.396 4.002 0.787 1.00 46.62 136 ASP A N 1
ATOM 1037 C CA . ASP A 1 136 ? 7.863 4.014 0.733 1.00 46.62 136 ASP A CA 1
ATOM 1038 C C . ASP A 1 136 ? 8.474 2.630 0.408 1.00 46.62 136 ASP A C 1
ATOM 1040 O O . ASP A 1 136 ? 9.501 2.236 0.962 1.00 46.62 136 ASP A O 1
ATOM 1044 N N . GLY A 1 137 ? 7.798 1.843 -0.443 1.00 46.25 137 GLY A N 1
ATOM 1045 C CA . GLY A 1 137 ? 8.230 0.494 -0.837 1.00 46.25 137 GLY A CA 1
ATOM 1046 C C . GLY A 1 137 ? 8.179 -0.567 0.276 1.00 46.25 137 GLY A C 1
ATOM 1047 O O . GLY A 1 137 ? 8.780 -1.632 0.139 1.00 46.25 137 GLY A O 1
ATOM 1048 N N . ALA A 1 138 ? 7.499 -0.300 1.400 1.00 47.22 138 ALA A N 1
ATOM 1049 C CA . ALA A 1 138 ? 7.501 -1.168 2.577 1.00 47.22 138 ALA A CA 1
ATOM 1050 C C . ALA A 1 138 ? 6.159 -1.859 2.873 1.00 47.22 138 ALA A C 1
ATOM 1052 O O . ALA A 1 138 ? 5.095 -1.252 2.791 1.00 47.22 138 ALA A O 1
ATOM 1053 N N . ARG A 1 139 ? 6.230 -3.129 3.306 1.00 60.12 139 ARG A N 1
ATOM 1054 C CA . ARG A 1 139 ? 5.092 -3.982 3.705 1.00 60.12 139 ARG A CA 1
ATOM 1055 C C . ARG A 1 139 ? 4.250 -3.306 4.786 1.00 60.12 139 ARG A C 1
ATOM 1057 O O . ARG A 1 139 ? 4.778 -3.081 5.873 1.00 60.12 139 ARG A O 1
ATOM 1064 N N . THR A 1 140 ? 2.969 -3.021 4.546 1.00 64.00 140 THR A N 1
ATOM 1065 C CA . THR A 1 140 ? 2.114 -2.444 5.591 1.00 64.00 140 THR A CA 1
ATOM 1066 C C . THR A 1 140 ? 0.721 -3.057 5.652 1.00 64.00 140 THR A C 1
ATOM 1068 O O . THR A 1 140 ? 0.075 -3.250 4.632 1.00 64.00 140 THR A O 1
ATOM 1071 N N . THR A 1 141 ? 0.225 -3.332 6.856 1.00 67.19 141 THR A N 1
ATOM 1072 C CA . THR A 1 141 ? -1.221 -3.490 7.098 1.00 67.19 141 THR A CA 1
ATOM 1073 C C . THR A 1 141 ? -1.726 -2.233 7.783 1.00 67.19 141 THR A C 1
ATOM 1075 O O . THR A 1 141 ? -0.956 -1.577 8.476 1.00 67.19 141 THR A O 1
ATOM 1078 N N . GLN A 1 142 ? -2.982 -1.844 7.585 1.00 75.75 142 GLN A N 1
ATOM 1079 C CA . GLN A 1 142 ? -3.511 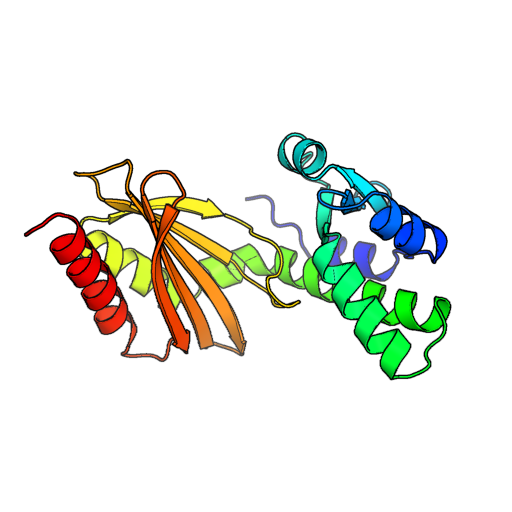-0.637 8.215 1.00 75.75 142 GLN A CA 1
ATOM 1080 C C . GLN A 1 142 ? -4.866 -0.910 8.858 1.00 75.75 142 GLN A C 1
ATOM 1082 O O . GLN A 1 142 ? -5.859 -1.144 8.169 1.00 75.75 142 GLN A O 1
ATOM 1087 N N . ASP A 1 143 ? -4.899 -0.854 10.185 1.00 79.62 143 ASP A N 1
ATOM 1088 C CA . ASP A 1 143 ? -6.118 -0.918 10.976 1.00 79.62 143 ASP A CA 1
ATOM 1089 C C . ASP A 1 143 ? -6.761 0.464 11.035 1.00 79.62 143 ASP A C 1
ATOM 1091 O O . ASP A 1 143 ? -6.103 1.469 11.307 1.00 79.62 143 ASP A O 1
ATOM 1095 N N . PHE A 1 144 ? -8.065 0.516 10.799 1.00 80.50 144 PHE A N 1
ATOM 1096 C CA . PHE A 1 144 ? -8.860 1.715 10.988 1.00 80.50 144 PHE A CA 1
ATOM 1097 C C . PHE A 1 144 ? -9.736 1.549 12.219 1.00 80.50 144 PHE A C 1
ATOM 1099 O O . PHE A 1 144 ? -10.574 0.647 12.288 1.00 80.50 144 PHE A O 1
ATOM 1106 N N . PHE A 1 145 ? -9.560 2.454 13.169 1.00 85.38 145 PHE A N 1
ATOM 1107 C CA . PHE A 1 145 ? -10.342 2.526 14.384 1.00 85.38 145 PHE A CA 1
ATOM 1108 C C . PHE A 1 145 ? -11.206 3.777 14.390 1.00 85.38 145 PHE A C 1
ATOM 1110 O O . PHE A 1 145 ? -10.773 4.844 13.967 1.00 85.38 145 PHE A O 1
ATOM 1117 N N . THR A 1 146 ? -12.402 3.671 14.935 1.00 85.88 146 THR A N 1
ATOM 1118 C CA . THR A 1 146 ? -13.362 4.773 15.025 1.00 85.88 146 THR A CA 1
ATOM 1119 C C . THR A 1 146 ? -13.827 4.885 16.477 1.00 85.88 146 THR A C 1
ATOM 1121 O O . THR A 1 146 ? -14.132 3.872 17.110 1.00 85.88 146 THR A O 1
ATOM 1124 N N . PRO A 1 147 ? -13.855 6.076 17.090 1.00 84.62 147 PRO A N 1
ATOM 1125 C CA . PRO A 1 147 ? -14.420 6.232 18.419 1.00 84.62 147 PRO A CA 1
ATOM 1126 C C . PRO A 1 147 ? -15.944 6.141 18.315 1.00 84.62 147 PRO A C 1
ATOM 1128 O O . PRO A 1 147 ? -16.558 6.788 17.469 1.00 84.62 147 PRO A O 1
ATOM 1131 N N . MET A 1 148 ? -16.587 5.352 19.183 1.00 76.94 148 MET A N 1
ATOM 1132 C CA . MET A 1 148 ? -18.044 5.139 19.085 1.00 76.94 148 MET A CA 1
ATOM 1133 C C . MET A 1 148 ? -18.861 6.432 19.221 1.00 76.94 148 MET A C 1
ATOM 1135 O O . MET A 1 148 ? -19.968 6.522 18.702 1.00 76.94 148 MET A O 1
ATOM 1139 N N . ARG A 1 149 ? -18.324 7.428 19.933 1.00 80.25 149 ARG A N 1
ATOM 1140 C CA . ARG A 1 149 ? -19.009 8.701 20.196 1.00 80.25 149 ARG A CA 1
ATOM 1141 C C . ARG A 1 149 ? -18.859 9.724 19.071 1.00 80.25 149 ARG A C 1
ATOM 1143 O O . ARG A 1 149 ? -19.672 10.636 19.001 1.00 80.25 149 ARG A O 1
ATOM 1150 N N . VAL A 1 150 ? -17.840 9.586 18.220 1.00 81.69 150 VAL A N 1
ATOM 1151 C CA . VAL A 1 150 ? -17.532 10.547 17.148 1.00 81.69 150 VAL A CA 1
ATOM 1152 C C . VAL A 1 150 ? -17.104 9.779 15.891 1.00 81.69 150 VAL A C 1
ATOM 1154 O O . VAL A 1 150 ? -15.920 9.719 15.569 1.00 81.69 150 VAL A O 1
ATOM 1157 N N . PRO A 1 151 ? -18.047 9.144 15.174 1.00 73.31 151 PRO A N 1
ATOM 1158 C CA . PRO A 1 151 ? -17.725 8.246 14.063 1.00 73.31 151 PRO A CA 1
ATOM 1159 C C . PRO A 1 151 ? -17.129 8.956 12.837 1.00 73.31 151 PRO A C 1
ATOM 1161 O O . PRO A 1 151 ? -16.649 8.281 11.931 1.00 73.31 151 PRO A O 1
ATOM 1164 N N . THR A 1 152 ? -17.149 10.295 12.792 1.00 78.19 152 THR A N 1
ATOM 1165 C CA . THR A 1 152 ? -16.471 11.087 11.748 1.00 78.19 152 THR A CA 1
ATOM 1166 C C . THR A 1 152 ? -14.952 11.077 11.903 1.00 78.19 152 THR A C 1
ATOM 1168 O O . THR A 1 152 ? -14.234 11.255 10.917 1.00 78.19 152 THR A O 1
ATOM 1171 N N . VAL A 1 153 ? -14.465 10.804 13.119 1.00 80.88 153 VAL A N 1
ATOM 1172 C CA . VAL A 1 153 ? -13.042 10.706 13.419 1.00 80.88 153 VAL A CA 1
ATOM 1173 C C . VAL A 1 153 ? -12.564 9.272 13.231 1.00 80.88 153 VAL A C 1
ATOM 1175 O O . VAL A 1 153 ? -13.194 8.319 13.680 1.00 80.88 153 VAL A O 1
ATOM 1178 N N . THR A 1 154 ? -11.417 9.101 12.586 1.00 84.94 154 THR A N 1
ATOM 1179 C CA . THR A 1 154 ? -10.794 7.800 12.345 1.00 84.94 154 THR A CA 1
ATOM 1180 C C . THR A 1 154 ? -9.333 7.828 12.778 1.00 84.94 154 THR A C 1
ATOM 1182 O O . THR A 1 154 ? -8.590 8.725 12.394 1.00 84.94 154 THR A O 1
ATOM 1185 N N . ALA A 1 155 ? -8.895 6.821 13.530 1.00 83.38 155 ALA A N 1
ATOM 1186 C CA . ALA A 1 155 ? -7.485 6.526 13.738 1.00 83.38 155 ALA A CA 1
ATOM 1187 C C . ALA A 1 155 ? -7.039 5.463 12.732 1.00 83.38 155 ALA A C 1
ATOM 1189 O O . ALA A 1 155 ? -7.536 4.338 12.743 1.00 83.38 155 ALA A O 1
ATOM 1190 N N . ALA A 1 156 ? -6.103 5.812 11.862 1.00 80.88 156 ALA A N 1
ATOM 1191 C CA . ALA A 1 156 ? -5.443 4.880 10.964 1.00 80.88 156 ALA A CA 1
ATOM 1192 C C . ALA A 1 156 ? -4.105 4.471 11.573 1.00 80.88 156 ALA A C 1
ATOM 1194 O O . ALA A 1 156 ? -3.224 5.304 11.762 1.00 80.88 156 ALA A O 1
ATOM 1195 N N . VAL A 1 157 ? -3.965 3.188 11.877 1.00 76.50 157 VAL A N 1
ATOM 1196 C CA . VAL A 1 157 ? -2.778 2.595 12.483 1.00 76.50 157 VAL A CA 1
ATOM 1197 C C . VAL A 1 157 ? -2.168 1.649 11.469 1.00 76.50 157 VAL A C 1
ATOM 1199 O O . VAL A 1 157 ? -2.703 0.579 11.191 1.00 76.50 157 VAL A O 1
ATOM 1202 N N . ARG A 1 158 ? -1.052 2.062 10.893 1.00 77.81 158 ARG A N 1
ATOM 1203 C CA . ARG A 1 158 ? -0.294 1.290 9.924 1.00 77.81 158 ARG A CA 1
ATOM 1204 C C . ARG A 1 158 ? 0.786 0.489 10.632 1.00 77.81 158 ARG A C 1
ATOM 1206 O O . ARG A 1 158 ? 1.505 1.060 11.438 1.00 77.81 158 ARG A O 1
ATOM 1213 N N . HIS A 1 159 ? 0.936 -0.779 10.280 1.00 75.56 159 HIS A N 1
ATOM 1214 C CA . HIS A 1 159 ? 1.900 -1.719 10.843 1.00 75.56 159 HIS A CA 1
ATOM 1215 C C . HIS A 1 159 ? 2.866 -2.176 9.758 1.00 75.56 159 HIS A C 1
ATOM 1217 O O . HIS A 1 159 ? 2.420 -2.741 8.760 1.00 75.56 159 HIS A O 1
ATOM 1223 N N . ARG A 1 160 ? 4.168 -1.978 9.962 1.00 71.62 160 ARG A N 1
ATOM 1224 C CA . ARG A 1 160 ? 5.242 -2.468 9.089 1.00 71.62 160 ARG A CA 1
ATOM 1225 C C . ARG A 1 160 ? 6.107 -3.481 9.841 1.00 71.62 160 ARG A C 1
ATOM 1227 O O . ARG A 1 160 ? 6.657 -3.116 10.870 1.00 71.62 160 ARG A O 1
ATOM 1234 N N . PRO A 1 161 ? 6.305 -4.717 9.360 1.00 64.62 161 PRO A N 1
ATOM 1235 C CA . PRO A 1 161 ? 7.215 -5.660 10.005 1.00 64.62 161 PRO A CA 1
ATOM 1236 C C . PRO A 1 161 ? 8.677 -5.186 9.935 1.00 64.62 161 PRO A C 1
ATOM 1238 O O . PRO A 1 161 ? 9.142 -4.733 8.889 1.00 64.62 161 PRO A O 1
ATOM 1241 N N . LEU A 1 162 ? 9.415 -5.347 11.037 1.00 67.00 162 LEU A N 1
ATOM 1242 C CA . LEU A 1 162 ? 10.866 -5.106 11.145 1.00 67.00 162 LEU A CA 1
ATOM 1243 C C . LEU A 1 162 ? 11.663 -6.403 11.432 1.00 67.00 162 LEU A C 1
ATOM 1245 O O . LEU A 1 162 ? 12.842 -6.350 11.799 1.00 67.00 162 LEU A O 1
ATOM 1249 N N . GLY A 1 163 ? 11.016 -7.566 11.328 1.00 62.56 163 GLY A N 1
ATOM 1250 C CA . GLY A 1 163 ? 11.556 -8.893 11.652 1.00 62.56 163 GLY A CA 1
ATOM 1251 C C . GLY A 1 163 ? 10.565 -9.720 12.472 1.00 62.56 163 GLY A C 1
ATOM 1252 O O . GLY A 1 163 ? 9.431 -9.283 12.683 1.00 62.56 163 GLY A O 1
ATOM 1253 N N . ASP A 1 164 ? 11.001 -10.889 12.937 1.00 60.03 164 ASP A N 1
ATOM 1254 C CA . ASP A 1 164 ? 10.214 -11.726 13.844 1.00 60.03 164 ASP A CA 1
ATOM 1255 C C . ASP A 1 164 ? 9.902 -10.915 15.116 1.00 60.03 164 ASP A C 1
ATOM 1257 O O . ASP A 1 164 ? 10.790 -10.316 15.724 1.00 60.03 164 ASP A O 1
ATOM 1261 N N . ASP A 1 165 ? 8.612 -10.781 15.426 1.00 61.81 165 ASP A N 1
ATOM 1262 C CA . ASP A 1 165 ? 8.063 -10.083 16.600 1.00 61.81 165 ASP A CA 1
ATOM 1263 C C . ASP A 1 165 ? 8.263 -8.560 16.697 1.00 61.81 165 ASP A C 1
ATOM 1265 O O . ASP A 1 165 ? 7.995 -7.963 17.740 1.00 61.81 165 ASP A O 1
ATOM 1269 N N . ARG A 1 166 ? 8.663 -7.878 15.615 1.00 63.19 166 ARG A N 1
ATOM 1270 C CA . ARG A 1 166 ? 8.783 -6.406 15.607 1.00 63.19 166 ARG A CA 1
ATOM 1271 C C . ARG A 1 166 ? 7.926 -5.772 14.525 1.00 63.19 166 ARG A C 1
ATOM 1273 O O . ARG A 1 166 ? 7.990 -6.176 13.364 1.00 63.19 166 ARG A O 1
ATOM 1280 N N . ALA A 1 167 ? 7.200 -4.716 14.886 1.00 67.25 167 ALA A N 1
ATOM 1281 C CA . ALA A 1 167 ? 6.458 -3.895 13.940 1.00 67.25 167 ALA A CA 1
ATOM 1282 C C . ALA A 1 167 ? 6.698 -2.399 14.195 1.00 67.25 167 ALA A C 1
ATOM 1284 O O . ALA A 1 167 ? 6.603 -1.916 15.320 1.00 67.25 167 ALA A O 1
ATOM 1285 N N . GLU A 1 168 ? 7.009 -1.645 13.149 1.00 72.38 168 GLU A N 1
ATOM 1286 C CA . GLU A 1 168 ? 6.902 -0.191 13.151 1.00 72.38 168 GLU A CA 1
ATOM 1287 C C . GLU A 1 168 ? 5.437 0.202 13.008 1.00 72.38 168 GLU A C 1
ATOM 1289 O O . GLU A 1 168 ? 4.706 -0.398 12.215 1.00 72.38 168 GLU A O 1
ATOM 1294 N N . VAL A 1 169 ? 5.012 1.208 13.777 1.00 70.06 169 VAL A N 1
ATOM 1295 C CA . VAL A 1 169 ? 3.645 1.703 13.706 1.00 70.06 169 VAL A CA 1
ATOM 1296 C C . VAL A 1 169 ? 3.608 3.187 13.395 1.00 70.06 169 VAL A C 1
ATOM 1298 O O . VAL A 1 169 ? 4.173 4.022 14.102 1.00 70.06 169 VAL A O 1
ATOM 1301 N N . ARG A 1 170 ? 2.882 3.513 12.328 1.00 75.19 170 ARG A N 1
ATOM 1302 C CA . ARG A 1 170 ? 2.539 4.886 11.976 1.00 75.19 170 ARG A CA 1
ATOM 1303 C C . ARG A 1 170 ? 1.069 5.099 12.268 1.00 75.19 170 ARG A C 1
ATOM 1305 O O . ARG A 1 170 ? 0.230 4.357 11.766 1.00 75.19 170 ARG A O 1
ATOM 1312 N N . VAL A 1 171 ? 0.762 6.113 13.063 1.00 76.94 171 VAL A N 1
ATOM 1313 C CA . VAL A 1 171 ? -0.620 6.443 13.413 1.00 76.94 171 VAL A CA 1
ATOM 1314 C C . VAL A 1 171 ? -0.965 7.819 12.882 1.00 76.94 171 VAL A C 1
ATOM 1316 O O . VAL A 1 171 ? -0.186 8.749 13.060 1.00 76.94 171 VAL A O 1
ATOM 1319 N N . GLY A 1 172 ? -2.132 7.945 12.261 1.00 82.56 172 GLY A N 1
ATOM 1320 C CA . GLY A 1 172 ? -2.745 9.228 11.932 1.00 82.56 172 GLY A CA 1
ATOM 1321 C C . GLY A 1 172 ? -4.175 9.290 12.461 1.00 82.56 172 GLY A C 1
ATOM 1322 O O . GLY A 1 172 ? -4.908 8.302 12.382 1.00 82.56 172 GLY A O 1
ATOM 1323 N N . LEU A 1 173 ? -4.566 10.437 13.010 1.00 83.94 173 LEU A N 1
ATOM 1324 C CA . LEU A 1 173 ? -5.948 10.774 13.330 1.00 83.94 173 LEU A CA 1
ATOM 1325 C C . LEU A 1 173 ? -6.509 11.709 12.262 1.00 83.94 173 LEU A C 1
ATOM 1327 O O . LEU A 1 173 ? -5.891 12.719 11.923 1.00 83.94 173 LEU A O 1
ATOM 1331 N N . TYR A 1 174 ? -7.696 11.366 11.774 1.00 82.31 174 TYR A N 1
ATOM 1332 C CA . TYR A 1 174 ? -8.369 12.047 10.677 1.00 82.31 174 TYR A CA 1
ATOM 1333 C C . TYR A 1 174 ? -9.794 12.414 11.082 1.00 82.31 174 TYR A C 1
ATOM 1335 O O . TYR A 1 174 ? -10.478 11.568 11.649 1.00 82.31 174 TYR A O 1
ATOM 1343 N N . ASP A 1 175 ? -10.264 13.612 10.742 1.00 85.69 175 ASP A N 1
ATOM 1344 C CA . ASP A 1 175 ? -11.690 13.970 10.761 1.00 85.69 175 ASP A CA 1
ATOM 1345 C C . ASP A 1 175 ? -12.146 14.230 9.325 1.00 85.69 175 ASP A C 1
ATOM 1347 O O . ASP A 1 175 ? -11.567 15.066 8.636 1.00 85.69 175 ASP A O 1
ATOM 1351 N N . ILE A 1 176 ? -13.114 13.448 8.833 1.00 78.69 176 ILE A N 1
ATOM 1352 C CA . ILE A 1 176 ? -13.596 13.514 7.436 1.00 78.69 176 ILE A CA 1
ATOM 1353 C C . ILE A 1 176 ? -12.412 13.568 6.436 1.00 78.69 176 ILE A C 1
ATOM 1355 O O . ILE A 1 176 ? -12.338 14.408 5.545 1.00 78.69 176 ILE A O 1
ATOM 1359 N N . ALA A 1 177 ? -11.449 12.657 6.623 1.00 70.56 177 ALA A N 1
ATOM 1360 C CA . ALA A 1 177 ? -10.206 12.518 5.848 1.00 70.56 177 ALA A CA 1
ATOM 1361 C C . ALA A 1 177 ? -9.136 13.623 6.006 1.00 70.56 177 ALA A C 1
ATOM 1363 O O . ALA A 1 177 ? -8.040 13.454 5.472 1.00 70.56 177 ALA A O 1
ATOM 1364 N N . ALA A 1 178 ? -9.375 14.691 6.772 1.00 72.81 178 ALA A N 1
ATOM 1365 C CA . ALA A 1 178 ? -8.341 15.669 7.110 1.00 72.81 178 ALA A CA 1
ATOM 1366 C C . ALA A 1 178 ? -7.504 15.186 8.307 1.00 72.81 178 ALA A C 1
ATOM 1368 O O . ALA A 1 178 ? -8.041 14.987 9.396 1.00 72.81 178 ALA A O 1
ATOM 1369 N N . GLU A 1 179 ? -6.194 14.988 8.114 1.00 82.12 179 GLU A N 1
ATOM 1370 C CA . GLU A 1 179 ? -5.273 14.617 9.201 1.00 82.12 179 GLU A CA 1
ATOM 1371 C C . GLU A 1 179 ? -5.095 15.791 10.173 1.00 82.12 179 GLU A C 1
ATOM 1373 O O . GLU A 1 179 ? -4.767 16.898 9.747 1.00 82.12 179 GLU A O 1
ATOM 1378 N N . PHE A 1 180 ? -5.269 15.555 11.476 1.00 84.50 180 PHE A N 1
ATOM 1379 C CA . PHE A 1 180 ? -5.053 16.579 12.510 1.00 84.50 180 PHE A CA 1
ATOM 1380 C C . PHE A 1 180 ? -3.982 16.205 13.542 1.00 84.50 180 PHE A C 1
ATOM 1382 O O . PHE A 1 180 ? -3.542 17.060 14.311 1.00 84.50 180 PHE A O 1
ATOM 1389 N N . ALA A 1 181 ? -3.547 14.945 13.571 1.00 84.62 181 ALA A N 1
ATOM 1390 C CA . ALA A 1 181 ? -2.409 14.499 14.365 1.00 84.62 181 ALA A CA 1
ATOM 1391 C C . ALA A 1 181 ? -1.798 13.238 13.751 1.00 84.62 181 ALA A C 1
ATOM 1393 O O . ALA A 1 181 ? -2.527 12.352 13.302 1.00 84.62 181 ALA A O 1
ATOM 1394 N N . SER A 1 182 ? -0.473 13.121 13.784 1.00 81.56 182 SER A N 1
ATOM 1395 C CA . SER A 1 182 ? 0.215 11.896 13.393 1.00 81.56 182 SER A CA 1
ATOM 1396 C C . SER A 1 182 ? 1.465 11.637 14.225 1.00 81.56 182 SER A C 1
ATOM 1398 O O . SER A 1 182 ? 2.100 12.546 14.761 1.00 81.56 182 SER A O 1
ATOM 1400 N N . TRP A 1 183 ? 1.798 10.355 14.348 1.00 76.31 183 TRP A N 1
ATOM 1401 C CA . TRP A 1 183 ? 2.969 9.862 15.057 1.00 76.31 183 TRP A CA 1
ATOM 1402 C C . TRP A 1 183 ? 3.669 8.815 14.211 1.00 76.31 183 TRP A C 1
ATOM 1404 O O . TRP A 1 183 ? 3.036 7.976 13.563 1.00 76.31 183 TRP A O 1
ATOM 1414 N N . HIS A 1 184 ? 4.992 8.839 14.274 1.00 72.62 184 HIS A N 1
ATOM 1415 C CA . HIS A 1 184 ? 5.843 7.851 13.643 1.00 72.62 184 HIS A CA 1
ATOM 1416 C C . HIS A 1 184 ? 6.813 7.315 14.686 1.00 72.62 184 HIS A C 1
ATOM 1418 O O . HIS A 1 184 ? 7.661 8.061 15.179 1.00 72.62 184 HIS A O 1
ATOM 1424 N N . ALA A 1 185 ? 6.665 6.050 15.074 1.00 60.16 185 ALA A N 1
ATOM 1425 C CA . ALA A 1 185 ? 7.585 5.439 16.019 1.00 60.16 185 ALA A CA 1
ATOM 1426 C C . ALA A 1 185 ? 7.637 3.911 15.878 1.00 60.16 185 ALA A C 1
ATOM 1428 O O . ALA A 1 185 ? 6.616 3.277 15.600 1.00 60.16 185 ALA A O 1
ATOM 1429 N N . PRO A 1 186 ? 8.796 3.287 16.154 1.00 61.19 186 PRO A N 1
ATOM 1430 C CA . PRO A 1 186 ? 8.865 1.840 16.280 1.00 61.19 186 PRO A CA 1
ATOM 1431 C C . PRO A 1 186 ? 7.990 1.384 17.454 1.00 61.19 186 PRO A C 1
ATOM 1433 O O . PRO A 1 186 ? 8.037 1.972 18.540 1.00 61.19 186 PRO A O 1
ATOM 1436 N N . LEU A 1 187 ? 7.195 0.333 17.247 1.00 61.75 187 LEU A N 1
ATOM 1437 C CA . LEU A 1 187 ? 6.465 -0.319 18.322 1.00 61.75 187 LEU A CA 1
ATOM 1438 C C . LEU A 1 187 ? 7.354 -1.436 18.885 1.00 61.75 187 LEU A C 1
ATOM 1440 O O . LEU A 1 187 ? 7.650 -2.423 18.215 1.00 61.75 187 LEU A O 1
ATOM 1444 N N . GLN A 1 188 ? 7.833 -1.233 20.110 1.00 63.03 188 GLN A N 1
ATOM 1445 C CA . GLN A 1 188 ? 8.544 -2.243 20.893 1.00 63.03 188 GLN A CA 1
ATOM 1446 C C . GLN A 1 188 ? 7.611 -2.785 21.979 1.00 63.03 188 GLN A C 1
ATOM 1448 O O . GLN A 1 188 ? 6.686 -2.090 22.419 1.00 63.03 188 GLN A O 1
ATOM 1453 N N . GLU A 1 189 ? 7.858 -4.021 22.406 1.00 53.28 189 GLU A N 1
ATOM 1454 C CA . GLU A 1 189 ? 7.175 -4.644 23.540 1.00 53.28 189 GLU A CA 1
ATOM 1455 C C . GLU A 1 189 ? 7.195 -3.686 24.752 1.00 53.28 189 GLU A C 1
ATOM 1457 O O . GLU A 1 189 ? 8.236 -3.130 25.103 1.00 53.28 189 GLU A O 1
ATOM 1462 N N . GLY A 1 190 ? 6.021 -3.394 25.328 1.00 59.19 190 GLY A N 1
ATOM 1463 C CA . GLY A 1 190 ? 5.856 -2.433 26.432 1.00 59.19 190 GLY A CA 1
ATOM 1464 C C . GLY A 1 190 ? 5.453 -0.994 26.054 1.00 59.19 190 GLY A C 1
ATOM 1465 O O . GLY A 1 190 ? 5.012 -0.253 26.931 1.00 59.19 190 GLY A O 1
ATOM 1466 N N . LEU A 1 191 ? 5.514 -0.587 24.776 1.00 70.06 191 LEU A N 1
ATOM 1467 C CA . LEU A 1 191 ? 5.090 0.761 24.332 1.00 70.06 191 LEU A CA 1
ATOM 1468 C C . LEU A 1 191 ? 3.669 0.822 23.744 1.00 70.06 191 LEU A C 1
ATOM 1470 O O . LEU A 1 191 ? 3.141 1.916 23.535 1.00 70.06 191 LEU A O 1
ATOM 1474 N N . VAL A 1 192 ? 3.024 -0.329 23.522 1.00 73.44 192 VAL A N 1
ATOM 1475 C CA . VAL A 1 192 ? 1.654 -0.447 22.977 1.00 73.44 192 VAL A CA 1
ATOM 1476 C C . VAL A 1 192 ? 0.655 0.398 23.763 1.00 73.44 192 VAL A C 1
ATOM 1478 O O . VAL A 1 192 ? -0.064 1.220 23.190 1.00 73.44 192 VAL A O 1
ATOM 1481 N N . ARG A 1 193 ? 0.659 0.249 25.089 1.00 76.62 193 ARG A N 1
ATOM 1482 C CA . ARG A 1 193 ? -0.231 0.990 25.987 1.00 76.62 193 ARG A CA 1
ATOM 1483 C C . ARG A 1 193 ? 0.009 2.496 25.926 1.00 76.62 193 ARG A C 1
ATOM 1485 O O . ARG A 1 193 ? -0.941 3.273 25.891 1.00 76.62 193 ARG A O 1
ATOM 1492 N N . THR A 1 194 ? 1.274 2.907 25.882 1.00 80.06 194 THR A N 1
ATOM 1493 C CA . THR A 1 194 ? 1.656 4.318 25.758 1.00 80.06 194 THR A CA 1
ATOM 1494 C C . THR A 1 194 ? 1.085 4.921 24.479 1.00 80.06 194 THR A C 1
ATOM 1496 O O . THR A 1 194 ? 0.481 5.988 24.534 1.00 80.06 194 THR A O 1
ATOM 1499 N N . ARG A 1 195 ? 1.171 4.209 23.347 1.00 77.81 195 ARG A N 1
ATOM 1500 C CA . ARG A 1 195 ? 0.617 4.682 22.069 1.00 77.81 195 ARG A CA 1
ATOM 1501 C C . ARG A 1 195 ? -0.901 4.806 22.096 1.00 77.81 195 ARG A C 1
ATOM 1503 O O . ARG A 1 195 ? -1.421 5.846 21.706 1.00 77.81 195 ARG A O 1
ATOM 1510 N N . ALA A 1 196 ? -1.614 3.802 22.607 1.00 79.75 196 ALA A N 1
ATOM 1511 C CA . ALA A 1 196 ? -3.070 3.886 22.744 1.00 79.75 196 ALA A CA 1
ATOM 1512 C C . ALA A 1 196 ? -3.500 5.092 23.608 1.00 79.75 196 ALA A C 1
ATOM 1514 O O . ALA A 1 196 ? -4.441 5.810 23.258 1.00 79.75 196 ALA A O 1
ATOM 1515 N N . ASN A 1 197 ? -2.767 5.370 24.692 1.00 83.19 197 ASN A N 1
ATOM 1516 C CA . ASN A 1 197 ? -3.019 6.524 25.556 1.00 83.19 197 ASN A CA 1
ATOM 1517 C C . ASN A 1 197 ? -2.730 7.866 24.865 1.00 83.19 197 ASN A C 1
ATOM 1519 O O . ASN A 1 197 ? -3.509 8.808 25.017 1.00 83.19 197 ASN A O 1
ATOM 1523 N N . GLU A 1 198 ? -1.638 7.977 24.105 1.00 83.25 198 GLU A N 1
ATOM 1524 C CA . GLU A 1 198 ? -1.297 9.191 23.348 1.00 83.25 198 GLU A CA 1
ATOM 1525 C C . GLU A 1 198 ? -2.361 9.523 22.297 1.00 83.25 198 GLU A C 1
ATOM 1527 O O . GLU A 1 198 ? -2.821 10.664 22.238 1.00 83.25 198 GLU A O 1
ATOM 1532 N N . ILE A 1 199 ? -2.805 8.520 21.529 1.00 81.75 199 ILE A N 1
ATOM 1533 C CA . ILE A 1 199 ? -3.867 8.664 20.520 1.00 81.75 199 ILE A CA 1
ATOM 1534 C C . ILE A 1 199 ? -5.149 9.174 21.179 1.00 81.75 199 ILE A C 1
ATOM 1536 O O . ILE A 1 199 ? -5.757 10.141 20.721 1.00 81.75 199 ILE A O 1
ATOM 1540 N N . SER A 1 200 ? -5.534 8.550 22.291 1.00 82.00 200 SER A N 1
ATOM 1541 C CA . SER A 1 200 ? -6.744 8.910 23.032 1.00 82.00 200 SER A CA 1
ATOM 1542 C C . SER A 1 200 ? -6.653 10.325 23.600 1.00 82.00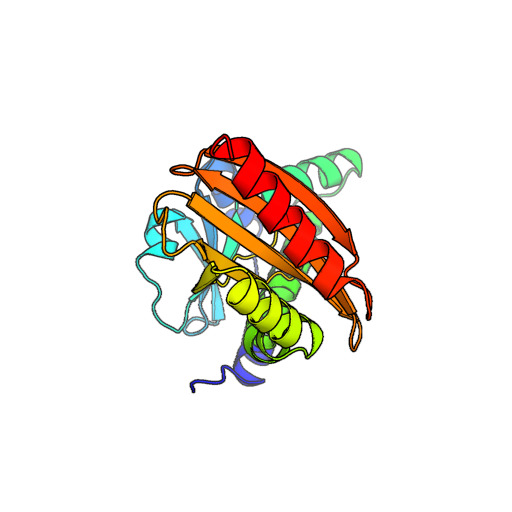 200 SER A C 1
ATOM 1544 O O . SER A 1 200 ? -7.592 11.105 23.480 1.00 82.00 200 SER A O 1
ATOM 1546 N N . THR A 1 201 ? -5.499 10.695 24.158 1.00 84.62 201 THR A N 1
ATOM 1547 C CA . THR A 1 201 ? -5.253 12.039 24.703 1.00 84.62 201 THR A CA 1
ATOM 1548 C C . THR A 1 201 ? -5.329 13.110 23.617 1.00 84.62 201 THR A C 1
ATOM 1550 O O . THR A 1 201 ? -5.921 14.167 23.829 1.00 84.62 201 THR A O 1
ATOM 1553 N N . ALA A 1 202 ? -4.747 12.851 22.446 1.00 83.50 202 ALA A N 1
ATOM 1554 C CA . ALA A 1 202 ? -4.810 13.772 21.318 1.00 83.50 202 ALA A CA 1
ATOM 1555 C C . ALA A 1 202 ? -6.237 13.940 20.788 1.00 83.50 202 ALA A C 1
ATOM 1557 O O . ALA A 1 202 ? -6.644 15.065 20.502 1.00 83.50 202 ALA A O 1
ATOM 1558 N N . LEU A 1 203 ? -7.015 12.853 20.738 1.00 81.31 203 LEU A N 1
ATOM 1559 C CA . LEU A 1 203 ? -8.435 12.916 20.408 1.00 81.31 203 LEU A CA 1
ATOM 1560 C C . LEU A 1 203 ? -9.213 13.788 21.405 1.00 81.31 203 LEU A C 1
ATOM 1562 O O . LEU A 1 203 ? -9.958 14.664 20.977 1.00 81.31 203 LEU A O 1
ATOM 1566 N N . TYR A 1 204 ? -9.028 13.598 22.717 1.00 84.00 204 TYR A N 1
ATOM 1567 C CA . TYR A 1 204 ? -9.716 14.413 23.729 1.00 84.00 204 TYR A CA 1
ATOM 1568 C C . TYR A 1 204 ? -9.403 15.905 23.582 1.00 84.00 204 TYR A C 1
ATOM 1570 O O . TYR A 1 204 ? -10.328 16.715 23.539 1.00 84.00 204 TYR A O 1
ATOM 1578 N N . ARG A 1 205 ? -8.125 16.258 23.389 1.00 83.56 205 ARG A N 1
ATOM 1579 C CA . ARG A 1 205 ? -7.718 17.652 23.149 1.00 83.56 205 ARG A CA 1
ATOM 1580 C C . ARG A 1 205 ? -8.375 18.240 21.904 1.00 83.56 205 ARG A C 1
ATOM 1582 O O . ARG A 1 205 ? -8.833 19.376 21.949 1.00 83.56 205 ARG A O 1
ATOM 1589 N N . TYR A 1 206 ? -8.421 17.481 20.809 1.00 80.94 206 TYR A N 1
ATOM 1590 C CA . TYR A 1 206 ? -9.056 17.915 19.563 1.00 80.94 206 TYR A CA 1
ATOM 1591 C C . TYR A 1 206 ? -10.559 18.173 19.741 1.00 80.94 206 TYR A C 1
ATOM 1593 O O . TYR A 1 206 ? -11.082 19.160 19.234 1.00 80.94 206 TYR A O 1
ATOM 1601 N N . LEU A 1 207 ? -11.237 17.326 20.519 1.00 81.25 207 LEU A N 1
ATOM 1602 C CA . LEU A 1 207 ? -12.661 17.465 20.833 1.00 81.25 207 LEU A CA 1
ATOM 1603 C C . LEU A 1 207 ? -12.960 18.534 21.905 1.00 81.25 207 LEU A C 1
ATOM 1605 O O . LEU A 1 207 ? -14.129 18.787 22.190 1.00 81.25 207 LEU A O 1
ATOM 1609 N N . GLY A 1 208 ? -11.938 19.169 22.489 1.00 78.44 208 GLY A N 1
ATOM 1610 C CA . GLY A 1 208 ? -12.099 20.212 23.507 1.00 78.44 208 GLY A CA 1
ATOM 1611 C C . GLY A 1 208 ? -12.464 19.690 24.901 1.00 78.44 208 GLY A C 1
ATOM 1612 O O . GLY A 1 208 ? -13.142 20.393 25.652 1.00 78.44 208 GLY A O 1
ATOM 1613 N N . HIS A 1 209 ? -12.039 18.467 25.233 1.00 58.75 209 HIS A N 1
ATOM 1614 C CA . HIS A 1 209 ? -12.233 17.825 26.537 1.00 58.75 209 HIS A CA 1
ATOM 1615 C C . HIS A 1 209 ? -10.956 17.794 27.382 1.00 58.75 209 HIS A C 1
ATOM 1617 O O . HIS A 1 209 ? -9.852 17.634 26.809 1.00 58.75 209 HIS A O 1
#

Secondary structure (DSSP, 8-state):
-----HHHHHHHHH----HHHHHHHHHT-TTEEEEEETTTTEEEEEEHHHHHH---TTEEEEEEHHHHHHHHHHHHHTT--HHHHHHHHHHHHHHHHHHHHTHHHHHT-HHHHHHHHHHHHTTEEEEEEE-PPPBTTB--EEEEEEETT-TTEEEEEEEEEEETTEEEEEEEEEETTEEEEEEEEEE-TT-HHHHHHHHHHHHHHHTT-

Sequence (209 aa):
MSEFPDTFMSHAAEAVLYPDQVIAAYLGGPGTVIVYSCHDRQYRLRLAEEARNATEPDEVLVCGYGDIESVLEGARAAGLTLRQVTRSLAEGCRAHLEAWADVGRLAGLPLVLELRREMARNGFHLSRCSHLGTCDGARTTQDFFTPMRVPTVTAAVRHRPLGDDRAEVRVGLYDIAAEFASWHAPLQEGLVRTRANEISTALYRYLGH

Foldseek 3Di:
DPQPDCLLLVLLVVEAFDLVQLVCQQVVPFQWFWKAFQVVSYIDIDGNVCCVVPPPVGMGTQDHNVRSVVLVVVCVVVVHDSVVSSVVSSVLSSLQSVLQSCQVVQCVQPLNVVLQVLLVVLQKHFPDWDQDTDDVSFRKIWTWIARPVQRQKIKIWIWTDPDVRWTWIKIFIDGNNHTDDIDTDTDDPPCSNVVSVVVSVVVCVVVVD

Organism: NCBI:txid104205